Protein AF-A0A974YV40-F1 (afdb_monomer_lite)

Sequence (205 aa):
MSQVGRRIDGINGILQTININTSLLNFLSFQVDRQNISVINNSGLHWISGLLLGNNILEFHKIFDKNEKHTFKRLINIAKNSKIQFDYKTLEKEIDALQIEYDKSNLKTIRDKYIAHQDLTEDEVKSDFITSFKFTQSSTKLFKKICTELNYEYKEDNDEVLNSFKDIFTITEQINGIQFLVDLAQKNKVDCIPINKIKRFISSK

Structure (mmCIF, N/CA/C/O backbone):
data_AF-A0A974YV40-F1
#
_entry.id   AF-A0A974YV40-F1
#
loop_
_atom_site.group_PDB
_atom_site.id
_atom_site.type_symbol
_atom_site.label_atom_id
_atom_site.label_alt_id
_atom_site.label_comp_id
_atom_site.label_asym_id
_atom_site.label_entity_id
_atom_site.label_seq_id
_atom_site.pdbx_PDB_ins_code
_atom_site.Cartn_x
_atom_site.Cartn_y
_atom_site.Cartn_z
_atom_site.occupancy
_atom_site.B_iso_or_equiv
_atom_site.auth_seq_id
_atom_site.auth_comp_id
_atom_site.auth_asym_id
_atom_site.auth_atom_id
_atom_site.pdbx_PDB_model_num
ATOM 1 N N . MET A 1 1 ? -6.500 -20.051 17.460 1.00 58.81 1 MET A N 1
ATOM 2 C CA . MET A 1 1 ? -6.141 -18.645 17.161 1.00 58.81 1 MET A CA 1
ATOM 3 C C . MET A 1 1 ? -7.318 -17.738 17.502 1.00 58.81 1 MET A C 1
ATOM 5 O O . MET A 1 1 ? -8.433 -18.047 17.085 1.00 58.81 1 MET A O 1
ATOM 9 N N . SER A 1 2 ? -7.114 -16.680 18.297 1.00 83.25 2 SER A N 1
ATOM 10 C CA . SER A 1 2 ? -8.200 -15.772 18.708 1.00 83.25 2 SER A CA 1
ATOM 11 C C . SER A 1 2 ? -8.806 -15.042 17.498 1.00 83.25 2 SER A C 1
ATOM 13 O O . SER A 1 2 ? -8.193 -14.956 16.431 1.00 83.25 2 SER A O 1
ATOM 15 N N . GLN A 1 3 ? -10.037 -14.537 17.627 1.00 87.31 3 GLN A N 1
ATOM 16 C CA . GLN A 1 3 ? -10.662 -13.741 16.562 1.00 87.31 3 GLN A CA 1
ATOM 17 C C . GLN A 1 3 ? -9.848 -12.474 16.256 1.00 87.31 3 GLN A C 1
ATOM 19 O O . GLN A 1 3 ? -9.716 -12.115 15.090 1.00 87.31 3 GLN A O 1
ATOM 24 N N . VAL A 1 4 ? -9.268 -11.851 17.287 1.00 88.81 4 VAL A N 1
ATOM 25 C CA . VAL A 1 4 ? -8.337 -10.718 17.166 1.00 88.81 4 VAL A CA 1
ATOM 26 C C . VAL A 1 4 ? -7.104 -11.124 16.362 1.00 88.81 4 VAL A C 1
ATOM 28 O O . VAL A 1 4 ? -6.781 -10.460 15.385 1.00 88.81 4 VAL A O 1
ATOM 31 N N . GLY A 1 5 ? -6.494 -12.266 16.687 1.00 88.94 5 GLY A N 1
ATOM 32 C CA . GLY A 1 5 ? -5.314 -12.762 15.984 1.00 88.94 5 GLY A CA 1
ATOM 33 C C . GLY A 1 5 ? -5.532 -12.951 14.487 1.00 88.94 5 GLY A C 1
ATOM 34 O O . GLY A 1 5 ? -4.821 -12.366 13.679 1.00 88.94 5 GLY A O 1
ATOM 35 N N . ARG A 1 6 ? -6.618 -13.638 14.105 1.00 90.00 6 ARG A N 1
ATOM 36 C CA . ARG A 1 6 ? -6.989 -13.812 12.686 1.00 90.00 6 ARG A CA 1
ATOM 37 C C . ARG A 1 6 ? -7.217 -12.486 11.950 1.00 90.00 6 ARG A C 1
ATOM 39 O O . ARG A 1 6 ? -7.051 -12.420 10.735 1.00 90.00 6 ARG A O 1
ATOM 46 N N . ARG A 1 7 ? -7.653 -11.437 12.655 1.00 90.50 7 ARG A N 1
ATOM 47 C CA . ARG A 1 7 ? -7.832 -10.100 12.071 1.00 90.50 7 ARG A CA 1
ATOM 48 C C . ARG A 1 7 ? -6.502 -9.388 11.881 1.00 90.50 7 ARG A C 1
ATOM 50 O O . ARG A 1 7 ? -6.326 -8.797 10.821 1.00 90.50 7 ARG A O 1
ATOM 57 N N . ILE A 1 8 ? -5.601 -9.490 12.857 1.00 91.88 8 ILE A N 1
ATOM 58 C CA . ILE A 1 8 ? -4.239 -8.956 12.769 1.00 91.88 8 ILE A CA 1
ATOM 59 C C . ILE A 1 8 ? -3.499 -9.612 11.605 1.00 91.88 8 ILE A C 1
ATOM 61 O O . ILE A 1 8 ? -3.011 -8.886 10.751 1.00 91.88 8 ILE A O 1
ATOM 65 N N . ASP A 1 9 ? -3.509 -10.944 11.485 1.00 91.38 9 ASP A N 1
ATOM 66 C CA . ASP A 1 9 ? -2.844 -11.626 10.362 1.00 91.38 9 ASP A CA 1
ATOM 67 C C . ASP A 1 9 ? -3.420 -11.210 9.004 1.00 91.38 9 ASP A C 1
ATOM 69 O O . ASP A 1 9 ? -2.674 -10.985 8.054 1.00 91.38 9 ASP A O 1
ATOM 73 N N . GLY A 1 10 ? -4.747 -11.069 8.909 1.00 91.06 10 GLY A N 1
ATOM 74 C CA . GLY A 1 10 ? -5.387 -10.613 7.677 1.00 91.06 10 GLY A CA 1
ATOM 75 C C . GLY A 1 10 ? -4.982 -9.187 7.295 1.00 91.06 10 GLY A C 1
ATOM 76 O O . GLY A 1 10 ? -4.690 -8.934 6.134 1.00 91.06 10 GLY A O 1
ATOM 77 N N . ILE A 1 11 ? -4.924 -8.267 8.263 1.00 93.25 11 ILE A N 1
ATOM 78 C CA . ILE A 1 11 ? -4.468 -6.889 8.021 1.00 93.25 11 ILE A CA 1
ATOM 79 C C . ILE A 1 11 ? -2.969 -6.860 7.699 1.00 93.25 11 ILE A C 1
ATOM 81 O O . ILE A 1 11 ? -2.561 -6.130 6.801 1.00 93.25 11 ILE A O 1
ATOM 85 N N . ASN A 1 12 ? -2.163 -7.690 8.364 1.00 92.81 12 ASN A N 1
ATOM 86 C CA . ASN A 1 12 ? -0.739 -7.824 8.079 1.00 92.81 12 ASN A CA 1
ATOM 87 C C . ASN A 1 12 ? -0.498 -8.276 6.634 1.00 92.81 12 ASN A C 1
ATOM 89 O O . ASN A 1 12 ? 0.300 -7.664 5.939 1.00 92.81 12 ASN A O 1
ATOM 93 N N . GLY A 1 13 ? -1.220 -9.293 6.150 1.00 91.62 13 GLY A N 1
ATOM 94 C CA . GLY A 1 13 ? -1.097 -9.753 4.761 1.00 91.62 13 GLY A CA 1
ATOM 95 C C . GLY A 1 13 ? -1.498 -8.690 3.729 1.00 91.62 13 GLY A C 1
ATOM 96 O O . GLY A 1 13 ? -0.846 -8.551 2.692 1.00 91.62 13 GLY A O 1
ATOM 97 N N . ILE A 1 14 ? -2.529 -7.893 4.030 1.00 93.00 14 ILE A N 1
ATOM 98 C CA . ILE A 1 14 ? -2.922 -6.753 3.188 1.00 93.00 14 ILE A CA 1
ATOM 99 C C . ILE A 1 14 ? -1.800 -5.702 3.158 1.00 93.00 14 ILE A C 1
ATOM 101 O O . ILE A 1 14 ? -1.401 -5.258 2.084 1.00 93.00 14 ILE A O 1
ATOM 105 N N . LEU A 1 15 ? -1.252 -5.332 4.319 1.00 93.00 15 LEU A N 1
ATOM 106 C CA . LEU A 1 15 ? -0.177 -4.340 4.408 1.00 93.00 15 LEU A CA 1
ATOM 107 C C . LEU A 1 15 ? 1.123 -4.814 3.760 1.00 93.00 15 LEU A C 1
ATOM 109 O O . LEU A 1 15 ? 1.760 -4.016 3.083 1.00 93.00 15 LEU A O 1
ATOM 113 N N . GLN A 1 16 ? 1.471 -6.096 3.876 1.00 91.00 16 GLN A N 1
ATOM 114 C CA . GLN A 1 16 ? 2.612 -6.678 3.165 1.00 91.00 16 GLN A CA 1
ATOM 115 C C . GLN A 1 16 ? 2.460 -6.524 1.649 1.00 91.00 16 GLN A C 1
ATOM 117 O O . GLN A 1 16 ? 3.389 -6.092 0.972 1.00 91.00 16 GLN A O 1
ATOM 122 N N . THR A 1 17 ? 1.264 -6.794 1.117 1.00 90.19 17 THR A N 1
ATOM 123 C CA . THR A 1 17 ? 0.968 -6.589 -0.311 1.00 90.19 17 THR A CA 1
ATOM 124 C C . THR A 1 17 ? 1.153 -5.122 -0.707 1.00 90.19 17 THR A C 1
ATOM 126 O O . THR A 1 17 ? 1.822 -4.829 -1.698 1.00 90.19 17 THR A O 1
ATOM 129 N N . ILE A 1 18 ? 0.620 -4.194 0.098 1.00 91.88 18 ILE A N 1
ATOM 130 C CA . ILE A 1 18 ? 0.763 -2.750 -0.131 1.00 91.88 18 ILE A CA 1
ATOM 131 C C . ILE A 1 18 ? 2.241 -2.332 -0.112 1.00 91.88 18 ILE A C 1
ATOM 133 O O . ILE A 1 18 ? 2.692 -1.642 -1.027 1.00 91.88 18 ILE A O 1
ATOM 137 N N . ASN A 1 19 ? 3.006 -2.755 0.899 1.00 91.06 19 ASN A N 1
ATOM 138 C CA . ASN A 1 19 ? 4.420 -2.409 1.061 1.00 91.06 19 ASN A CA 1
ATOM 139 C C . ASN A 1 19 ? 5.266 -2.929 -0.110 1.00 91.06 19 ASN A C 1
ATOM 141 O O . ASN A 1 19 ? 6.070 -2.171 -0.661 1.00 91.06 19 ASN A O 1
ATOM 145 N N . ILE A 1 20 ? 5.058 -4.181 -0.539 1.00 89.31 20 ILE A N 1
ATOM 146 C CA . ILE A 1 20 ? 5.770 -4.784 -1.679 1.00 89.31 20 ILE A CA 1
ATOM 147 C C . ILE A 1 20 ? 5.477 -3.999 -2.960 1.00 89.31 20 ILE A C 1
ATOM 149 O O . ILE A 1 20 ? 6.402 -3.548 -3.636 1.00 89.31 20 ILE A O 1
ATOM 153 N N . ASN A 1 21 ? 4.201 -3.768 -3.270 1.00 89.75 21 ASN A N 1
ATOM 154 C CA . ASN A 1 21 ? 3.798 -3.033 -4.468 1.00 89.75 21 ASN A CA 1
ATOM 155 C C . ASN A 1 21 ? 4.311 -1.589 -4.460 1.00 89.75 21 ASN A C 1
ATOM 157 O O . ASN A 1 21 ? 4.809 -1.109 -5.475 1.00 89.75 21 ASN A O 1
ATOM 161 N N . THR A 1 22 ? 4.235 -0.892 -3.321 1.00 88.94 22 THR A N 1
ATOM 162 C CA . THR A 1 22 ? 4.781 0.466 -3.178 1.00 88.94 22 THR A CA 1
ATOM 163 C C . THR A 1 22 ? 6.295 0.478 -3.386 1.00 88.94 22 THR A C 1
ATOM 165 O O . THR A 1 22 ? 6.813 1.384 -4.040 1.00 88.94 22 THR A O 1
ATOM 168 N N . SER A 1 23 ? 7.008 -0.527 -2.878 1.00 86.38 23 SER A N 1
ATOM 169 C CA . SER A 1 23 ? 8.460 -0.651 -3.048 1.00 86.38 23 SER A CA 1
ATOM 170 C C . SER A 1 23 ? 8.844 -0.918 -4.502 1.00 86.38 23 SER A C 1
ATOM 172 O O . SER A 1 23 ? 9.775 -0.293 -5.012 1.00 86.38 23 SER A O 1
ATOM 174 N N . LEU A 1 24 ? 8.094 -1.780 -5.193 1.00 85.44 24 LEU A N 1
ATOM 175 C CA . LEU A 1 24 ? 8.257 -2.031 -6.626 1.00 85.44 24 LEU A CA 1
ATOM 176 C C . LEU A 1 24 ? 7.959 -0.782 -7.456 1.00 85.44 24 LEU A C 1
ATOM 178 O O . LEU A 1 24 ? 8.757 -0.416 -8.311 1.00 85.44 24 LEU A O 1
ATOM 182 N N . LEU A 1 25 ? 6.861 -0.079 -7.176 1.00 82.62 25 LEU A N 1
ATOM 183 C CA . LEU A 1 25 ? 6.528 1.178 -7.849 1.00 82.62 25 LEU A CA 1
ATOM 184 C C . LEU A 1 25 ? 7.620 2.234 -7.657 1.00 82.62 25 LEU A C 1
ATOM 186 O O . LEU A 1 25 ? 7.992 2.908 -8.615 1.00 82.62 25 LEU A O 1
ATOM 190 N N . ASN A 1 26 ? 8.171 2.356 -6.447 1.00 80.12 26 ASN A N 1
ATOM 191 C CA . ASN A 1 26 ? 9.289 3.256 -6.168 1.00 80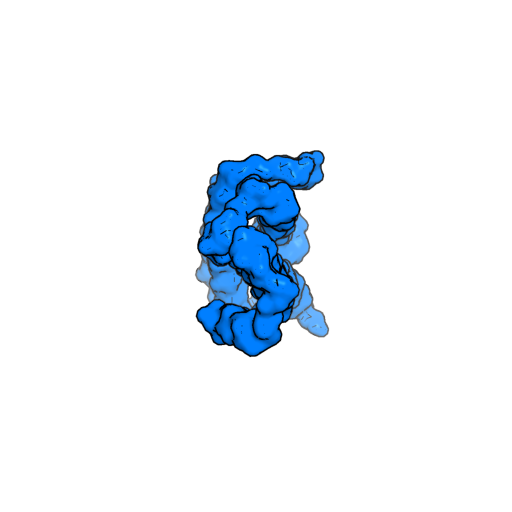.12 26 ASN A CA 1
ATOM 192 C C . ASN A 1 26 ? 10.548 2.869 -6.965 1.00 80.12 26 ASN A C 1
ATOM 194 O O . ASN A 1 26 ? 11.224 3.731 -7.527 1.00 80.12 26 ASN A O 1
ATOM 198 N N . PHE A 1 27 ? 10.851 1.571 -7.039 1.00 78.12 27 PHE A N 1
ATOM 199 C CA . PHE A 1 27 ? 11.959 1.045 -7.833 1.00 78.12 27 PHE A CA 1
ATOM 200 C C . PHE A 1 27 ? 11.788 1.369 -9.325 1.00 78.12 27 PHE A C 1
ATOM 202 O O . PHE A 1 27 ? 12.674 1.974 -9.931 1.00 78.12 27 PHE A O 1
ATOM 209 N N . LEU A 1 28 ? 10.625 1.049 -9.897 1.00 74.12 28 LEU A N 1
ATOM 210 C CA . LEU A 1 28 ? 10.314 1.313 -11.301 1.00 74.12 28 LEU A CA 1
ATOM 211 C C . LEU A 1 28 ? 10.361 2.815 -11.610 1.00 74.12 28 LEU A C 1
ATOM 213 O O . LEU A 1 28 ? 11.018 3.221 -12.560 1.00 74.12 28 LEU A O 1
ATOM 217 N N . SER A 1 29 ? 9.745 3.647 -10.769 1.00 67.00 29 SER A N 1
ATOM 218 C CA . SER A 1 29 ? 9.564 5.079 -11.047 1.00 67.00 29 SER A CA 1
ATOM 219 C C . SER A 1 29 ? 10.833 5.918 -10.884 1.00 67.00 29 SER A C 1
ATOM 221 O O . SER A 1 29 ? 10.965 6.941 -11.544 1.00 67.00 29 SER A O 1
ATOM 223 N N . PHE A 1 30 ? 11.762 5.537 -9.996 1.00 61.12 30 PHE A N 1
ATOM 224 C CA . PHE A 1 30 ? 12.925 6.379 -9.667 1.00 61.12 30 PHE A CA 1
ATOM 225 C C . PHE A 1 30 ? 14.284 5.727 -9.909 1.00 61.12 30 PHE A C 1
ATOM 227 O O . PHE A 1 30 ? 15.283 6.448 -9.984 1.00 61.12 30 PHE A O 1
ATOM 234 N N . GLN A 1 31 ? 14.363 4.396 -9.987 1.00 56.44 31 GLN A N 1
ATOM 235 C CA . GLN A 1 31 ? 15.635 3.690 -10.179 1.00 56.44 31 GLN A CA 1
ATOM 236 C C . GLN A 1 31 ? 15.821 3.223 -11.624 1.00 56.44 31 GLN A C 1
ATOM 238 O O . GLN A 1 31 ? 16.919 3.384 -12.153 1.00 56.44 31 GLN A O 1
ATOM 243 N N . VAL A 1 32 ? 14.759 2.769 -12.297 1.00 53.88 32 VAL A N 1
ATOM 244 C CA . VAL A 1 32 ? 14.808 2.420 -13.732 1.00 53.88 32 VAL A CA 1
ATOM 245 C C . VAL A 1 32 ? 14.874 3.676 -14.616 1.00 53.88 32 VAL A C 1
ATOM 247 O O . VAL A 1 32 ? 15.640 3.714 -15.576 1.00 53.88 32 VAL A O 1
ATOM 250 N N . ASP A 1 33 ? 14.201 4.764 -14.224 1.00 48.12 33 ASP A N 1
ATOM 251 C CA . ASP A 1 33 ? 14.250 6.059 -14.931 1.00 48.12 33 ASP A CA 1
ATOM 252 C C . ASP A 1 33 ? 15.675 6.664 -14.987 1.00 48.12 33 ASP A C 1
ATOM 254 O O . ASP A 1 33 ? 16.024 7.378 -15.928 1.00 48.12 33 ASP A O 1
ATOM 258 N N . ARG A 1 34 ? 16.553 6.331 -14.024 1.00 49.47 34 ARG A N 1
ATOM 259 C CA . ARG A 1 34 ? 17.974 6.743 -14.037 1.00 49.47 34 ARG A CA 1
ATOM 260 C C . ARG A 1 34 ? 18.815 6.006 -15.088 1.00 49.47 34 ARG A C 1
ATOM 262 O O . ARG A 1 34 ? 19.927 6.445 -15.371 1.00 49.47 34 ARG A O 1
ATOM 269 N N . GLN A 1 35 ? 18.304 4.922 -15.673 1.00 49.75 35 GLN A N 1
ATOM 270 C CA . GLN A 1 35 ? 18.995 4.084 -16.663 1.00 49.75 35 GLN A CA 1
ATOM 271 C C . GLN A 1 35 ? 18.661 4.472 -18.122 1.00 49.75 35 GLN A C 1
ATOM 273 O O . GLN A 1 35 ? 18.895 3.685 -19.035 1.00 49.75 35 GLN A O 1
ATOM 278 N N . ASN A 1 36 ? 18.126 5.680 -18.371 1.00 49.94 36 ASN A N 1
ATOM 279 C CA . ASN A 1 36 ? 17.586 6.142 -19.669 1.00 49.94 36 ASN A CA 1
ATOM 280 C C . ASN A 1 36 ? 16.389 5.325 -20.204 1.00 49.94 36 ASN A C 1
ATOM 282 O O . ASN A 1 36 ? 15.953 5.544 -21.336 1.00 49.94 36 ASN A O 1
ATOM 286 N N . ILE A 1 37 ? 15.826 4.413 -19.408 1.00 51.75 37 ILE A N 1
ATOM 287 C CA . ILE A 1 37 ? 14.581 3.711 -19.724 1.00 51.75 37 ILE A CA 1
ATOM 288 C C . ILE A 1 37 ? 13.471 4.464 -19.007 1.00 51.75 37 ILE A C 1
ATOM 290 O O . ILE A 1 37 ? 13.223 4.232 -17.829 1.00 51.75 37 ILE A O 1
ATOM 294 N N . SER A 1 38 ? 12.817 5.387 -19.712 1.00 51.09 38 SER A N 1
ATOM 295 C CA . SER A 1 38 ? 11.647 6.036 -19.134 1.00 51.09 38 SER A CA 1
ATOM 296 C C . SER A 1 38 ? 10.534 5.002 -18.944 1.00 51.09 38 SER A C 1
ATOM 298 O O . SER A 1 38 ? 10.153 4.345 -19.919 1.00 51.09 38 SER A O 1
ATOM 300 N N . VAL A 1 39 ? 9.975 4.887 -17.734 1.00 53.34 39 VAL A N 1
ATOM 301 C CA . VAL A 1 39 ? 8.772 4.061 -17.460 1.00 53.34 39 VAL A CA 1
ATOM 302 C C . VAL A 1 39 ? 7.635 4.405 -18.428 1.00 53.34 39 VAL A C 1
ATOM 304 O O . VAL A 1 39 ? 6.853 3.542 -18.810 1.00 53.34 39 VAL A O 1
ATOM 307 N N . ILE A 1 40 ? 7.591 5.662 -18.865 1.00 51.97 40 ILE A N 1
ATOM 308 C CA . ILE A 1 40 ? 6.583 6.243 -19.756 1.00 51.97 40 ILE A CA 1
ATOM 309 C C . ILE A 1 40 ? 6.790 5.788 -21.205 1.00 51.97 40 ILE A C 1
ATOM 311 O O . ILE A 1 40 ? 5.832 5.498 -21.915 1.00 51.97 40 ILE A O 1
ATOM 315 N N . ASN A 1 41 ? 8.045 5.657 -21.639 1.00 55.97 41 ASN A N 1
ATOM 316 C CA . ASN A 1 41 ? 8.375 5.223 -23.000 1.00 55.97 41 ASN A CA 1
ATOM 317 C C . ASN A 1 41 ? 8.398 3.693 -23.145 1.00 55.97 41 ASN A C 1
ATOM 319 O O . ASN A 1 41 ? 8.646 3.180 -24.237 1.00 55.97 41 ASN A O 1
ATOM 323 N N . ASN A 1 42 ? 8.145 2.959 -22.057 1.00 70.00 42 ASN A N 1
ATOM 324 C CA . ASN A 1 42 ? 8.064 1.507 -22.047 1.00 70.00 42 ASN A CA 1
ATOM 325 C C . ASN A 1 42 ? 6.651 1.059 -21.648 1.00 70.00 42 ASN A C 1
ATOM 327 O O . ASN A 1 42 ? 6.296 1.040 -20.470 1.00 70.00 42 ASN A O 1
ATOM 331 N N . SER A 1 43 ? 5.857 0.645 -22.638 1.00 68.81 43 SER A N 1
ATOM 332 C CA . SER A 1 43 ? 4.464 0.217 -22.442 1.00 68.81 43 SER A CA 1
ATOM 333 C C . SER A 1 43 ? 4.308 -0.916 -21.422 1.00 68.81 43 SER A C 1
ATOM 335 O O . SER A 1 43 ? 3.323 -0.942 -20.687 1.00 68.81 43 SER A O 1
ATOM 337 N N . GLY A 1 44 ? 5.290 -1.818 -21.324 1.00 72.44 44 GLY A N 1
ATOM 338 C CA . GLY A 1 44 ? 5.306 -2.884 -20.325 1.00 72.44 44 GLY A CA 1
ATOM 339 C C . GLY A 1 44 ? 5.488 -2.351 -18.904 1.00 72.44 44 GLY A C 1
ATOM 340 O O . GLY A 1 44 ? 4.747 -2.739 -18.003 1.00 72.44 44 GLY A O 1
ATOM 341 N N . LEU A 1 45 ? 6.430 -1.426 -18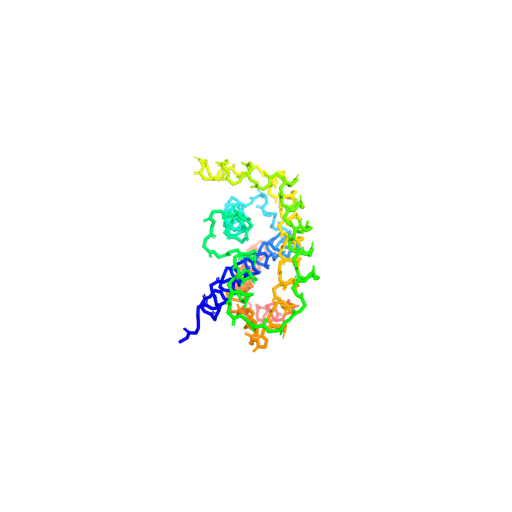.696 1.00 73.62 45 LEU A N 1
ATOM 342 C CA . LEU A 1 45 ? 6.652 -0.805 -17.383 1.00 73.62 45 LEU A CA 1
ATOM 343 C C . LEU A 1 45 ? 5.478 0.080 -16.961 1.00 73.62 45 LEU A C 1
ATOM 345 O O . LEU A 1 45 ? 5.104 0.072 -15.786 1.00 73.62 45 LEU A O 1
ATOM 349 N N . HIS A 1 46 ? 4.874 0.799 -17.907 1.00 73.81 46 HIS A N 1
ATOM 350 C CA . HIS A 1 46 ? 3.659 1.570 -17.668 1.00 73.81 46 HIS A CA 1
ATOM 351 C C . HIS A 1 46 ? 2.500 0.664 -17.226 1.00 73.81 46 HIS A C 1
ATOM 353 O O . HIS A 1 46 ? 1.884 0.916 -16.190 1.00 73.81 46 HIS A O 1
ATOM 359 N N . TRP A 1 47 ? 2.265 -0.440 -17.941 1.00 76.62 47 TRP A N 1
ATOM 360 C CA . TRP A 1 47 ? 1.221 -1.407 -17.598 1.00 76.62 47 TRP A CA 1
ATOM 361 C C . TRP A 1 47 ? 1.444 -2.056 -16.224 1.00 76.62 47 TRP A C 1
ATOM 363 O O . TRP A 1 47 ? 0.528 -2.085 -15.401 1.00 76.62 47 TRP A O 1
ATOM 373 N N . ILE A 1 48 ? 2.671 -2.503 -15.923 1.00 79.88 48 ILE A N 1
ATOM 374 C CA . ILE A 1 48 ? 3.020 -3.061 -14.602 1.00 79.88 48 ILE A CA 1
ATOM 375 C C . ILE A 1 48 ? 2.773 -2.025 -13.499 1.00 79.88 48 ILE A C 1
ATOM 377 O O . ILE A 1 48 ? 2.199 -2.354 -12.462 1.00 79.88 48 ILE A O 1
ATOM 381 N N . SER A 1 49 ? 3.164 -0.769 -13.721 1.00 79.00 49 SER A N 1
ATOM 382 C CA . SER A 1 49 ? 2.959 0.306 -12.744 1.00 79.00 49 SER A CA 1
ATOM 383 C C . SER A 1 49 ? 1.471 0.576 -12.498 1.00 79.00 49 SER A C 1
ATOM 385 O O . SER A 1 49 ? 1.051 0.689 -11.347 1.00 79.00 49 SER A O 1
ATOM 387 N N . GLY A 1 50 ? 0.654 0.601 -13.555 1.00 78.06 50 GLY A N 1
ATOM 388 C CA . GLY A 1 50 ? -0.801 0.723 -13.443 1.00 78.06 50 GLY A CA 1
ATOM 389 C C . GLY A 1 50 ? -1.423 -0.408 -12.619 1.00 78.06 50 GLY A C 1
ATOM 390 O O . GLY A 1 50 ? -2.224 -0.145 -11.720 1.00 78.06 50 GLY A O 1
ATOM 391 N N . LEU A 1 51 ? -0.994 -1.655 -12.846 1.00 83.25 51 LEU A N 1
ATOM 392 C CA . LEU A 1 51 ? -1.468 -2.813 -12.081 1.00 83.25 51 LEU A CA 1
ATOM 393 C C . LEU A 1 51 ? -1.077 -2.760 -10.602 1.00 83.25 51 LEU A C 1
ATOM 395 O O . LEU A 1 51 ? -1.909 -3.020 -9.732 1.00 83.25 51 LEU A O 1
ATOM 399 N N . LEU A 1 52 ? 0.182 -2.434 -10.300 1.00 86.56 52 LEU A N 1
ATOM 400 C CA . LEU A 1 52 ? 0.664 -2.338 -8.919 1.00 86.56 52 LEU A CA 1
ATOM 401 C C . LEU A 1 52 ? -0.086 -1.244 -8.151 1.00 86.56 52 LEU A C 1
ATOM 403 O O . LEU A 1 52 ? -0.501 -1.456 -7.009 1.00 86.56 52 LEU A O 1
ATOM 407 N N . LEU A 1 53 ? -0.296 -0.089 -8.786 1.00 83.75 53 LEU A N 1
ATOM 408 C CA . LEU A 1 53 ? -1.024 1.024 -8.190 1.00 83.75 53 LEU A CA 1
ATOM 409 C C . LEU A 1 53 ? -2.500 0.673 -7.978 1.00 83.75 53 LEU A C 1
ATOM 411 O O . LEU A 1 53 ? -3.024 0.868 -6.882 1.00 83.75 53 LEU A O 1
ATOM 415 N N . GLY A 1 54 ? -3.161 0.105 -8.985 1.00 82.56 54 GLY A N 1
ATOM 416 C CA . GLY A 1 54 ? -4.551 -0.324 -8.869 1.00 82.56 54 GLY A CA 1
ATOM 417 C C . GLY A 1 54 ? -4.754 -1.388 -7.789 1.00 82.56 54 GLY A C 1
ATOM 418 O O . GLY A 1 54 ? -5.691 -1.289 -6.994 1.00 82.56 54 GLY A O 1
ATOM 419 N N . ASN A 1 55 ? -3.831 -2.348 -7.669 1.00 87.44 55 ASN A N 1
ATOM 420 C CA . ASN A 1 55 ? -3.840 -3.322 -6.576 1.00 87.44 55 ASN A CA 1
ATOM 421 C C . ASN A 1 55 ? -3.709 -2.643 -5.207 1.00 87.44 55 ASN A C 1
ATOM 423 O O . ASN A 1 55 ? -4.484 -2.954 -4.306 1.00 87.44 55 ASN A O 1
ATOM 427 N N . ASN A 1 56 ? -2.810 -1.669 -5.049 1.00 88.75 56 ASN A N 1
ATOM 428 C CA . ASN A 1 56 ? -2.707 -0.907 -3.800 1.00 88.75 56 ASN A CA 1
ATOM 429 C C . ASN A 1 56 ? -4.000 -0.182 -3.442 1.00 88.75 56 ASN A C 1
ATOM 431 O O . ASN A 1 56 ? -4.427 -0.214 -2.290 1.00 88.75 56 ASN A O 1
ATOM 435 N N . ILE A 1 57 ? -4.651 0.439 -4.423 1.00 86.50 57 ILE A N 1
ATOM 436 C CA . ILE A 1 57 ? -5.927 1.132 -4.227 1.00 86.50 57 ILE A CA 1
ATOM 437 C C . ILE A 1 57 ? -7.012 0.160 -3.738 1.00 86.50 57 ILE A C 1
ATOM 439 O O . ILE A 1 57 ? -7.766 0.485 -2.814 1.00 86.50 57 ILE A O 1
ATOM 443 N N . LEU A 1 58 ? -7.068 -1.046 -4.312 1.00 87.75 58 LEU A N 1
ATOM 444 C CA . LEU A 1 58 ? -7.977 -2.107 -3.872 1.00 87.75 58 LEU A CA 1
ATOM 445 C C . LEU A 1 58 ? -7.654 -2.600 -2.456 1.00 87.75 58 LEU A C 1
ATOM 447 O O . LEU A 1 58 ? -8.568 -2.826 -1.665 1.00 87.75 58 LEU A O 1
ATOM 451 N N . GLU A 1 59 ? -6.380 -2.745 -2.103 1.00 91.81 59 GLU A N 1
ATOM 452 C CA . GLU A 1 59 ? -5.976 -3.159 -0.757 1.00 91.81 59 GLU A CA 1
ATOM 453 C C . GLU A 1 59 ? -6.262 -2.077 0.299 1.00 91.81 59 GLU A C 1
ATOM 455 O O . GLU A 1 59 ? -6.801 -2.388 1.364 1.00 91.81 59 GLU A O 1
ATOM 460 N N . PHE A 1 60 ? -6.024 -0.792 0.001 1.00 90.94 60 PHE A N 1
ATOM 461 C CA . PHE A 1 60 ? -6.419 0.309 0.892 1.00 90.94 60 PHE A CA 1
ATOM 462 C C . PHE A 1 60 ? -7.920 0.302 1.161 1.00 90.94 60 PHE A C 1
ATOM 464 O O . PHE A 1 60 ? -8.352 0.489 2.299 1.00 90.94 60 PHE A O 1
ATOM 471 N N . HIS A 1 61 ? -8.727 0.023 0.136 1.00 88.81 61 HIS A N 1
ATOM 472 C CA . HIS A 1 61 ? -10.169 -0.095 0.303 1.00 88.81 61 HIS A CA 1
ATOM 473 C C . HIS A 1 61 ? -10.553 -1.145 1.362 1.00 88.81 61 HIS A C 1
ATOM 475 O O . HIS A 1 61 ? -11.426 -0.876 2.187 1.00 88.81 61 HIS A O 1
ATOM 481 N N . LYS A 1 62 ? -9.856 -2.289 1.422 1.00 90.50 62 LYS A N 1
ATOM 482 C CA . LYS A 1 62 ? -10.105 -3.341 2.429 1.00 90.50 62 LYS A CA 1
ATOM 483 C C . LYS A 1 62 ? -9.802 -2.903 3.863 1.00 90.50 62 LYS A C 1
ATOM 485 O O . LYS A 1 62 ? -10.429 -3.413 4.794 1.00 90.50 62 LYS A O 1
ATOM 490 N N . ILE A 1 63 ? -8.860 -1.976 4.042 1.00 91.50 63 ILE A N 1
ATOM 491 C CA . ILE A 1 63 ? -8.443 -1.460 5.356 1.00 91.50 63 ILE A CA 1
ATOM 492 C C . ILE A 1 63 ? -9.368 -0.336 5.845 1.00 91.50 63 ILE A C 1
ATOM 494 O O . ILE A 1 63 ? -9.614 -0.233 7.053 1.00 91.50 63 ILE A O 1
ATOM 498 N N . PHE A 1 64 ? -9.896 0.483 4.932 1.00 87.19 64 PHE A N 1
ATOM 499 C CA . PHE A 1 64 ? -10.641 1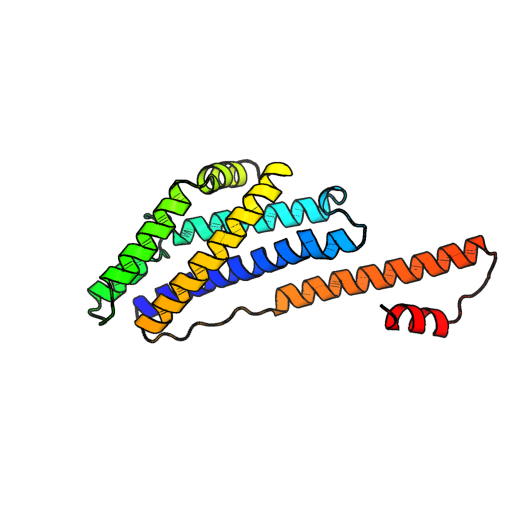.700 5.273 1.00 87.19 64 PHE A CA 1
ATOM 500 C C . PHE A 1 64 ? -12.163 1.581 5.121 1.00 87.19 64 PHE A C 1
ATOM 502 O O . PHE A 1 64 ? -12.911 2.214 5.864 1.00 87.19 64 PHE A O 1
ATOM 509 N N . ASP A 1 65 ? -12.690 0.763 4.208 1.00 84.94 65 ASP A N 1
ATOM 510 C CA . ASP A 1 65 ? -14.141 0.725 4.013 1.00 84.94 65 ASP A CA 1
ATOM 511 C C . ASP A 1 65 ? -14.873 0.035 5.164 1.00 84.94 65 ASP A C 1
ATOM 513 O O . ASP A 1 65 ? -14.649 -1.127 5.488 1.00 84.94 65 ASP A O 1
ATOM 517 N N . LYS A 1 66 ? -15.835 0.737 5.762 1.00 77.88 66 LYS A N 1
ATOM 518 C CA . LYS A 1 66 ? -16.617 0.254 6.911 1.00 77.88 66 LYS A CA 1
ATOM 519 C C . LYS A 1 66 ? -17.307 -1.106 6.702 1.00 77.88 66 LYS A C 1
ATOM 521 O O . LYS A 1 66 ? -17.613 -1.789 7.690 1.00 77.88 66 LYS A O 1
ATOM 526 N N . ASN A 1 67 ? -17.584 -1.500 5.461 1.00 83.44 67 ASN A N 1
ATOM 527 C CA . ASN A 1 67 ? -18.222 -2.771 5.124 1.00 83.44 67 ASN A CA 1
ATOM 528 C C . ASN A 1 67 ? -17.218 -3.932 5.093 1.00 83.44 67 ASN A C 1
ATOM 530 O O . ASN A 1 67 ? -17.613 -5.088 5.294 1.00 83.44 67 ASN A O 1
ATOM 534 N N . GLU A 1 68 ? -15.928 -3.637 4.958 1.00 87.12 68 GLU A N 1
ATOM 535 C CA . GLU A 1 68 ? -14.876 -4.622 4.759 1.00 87.12 68 GLU A CA 1
ATOM 536 C C . GLU A 1 68 ? -14.493 -5.384 6.017 1.00 87.12 68 GLU A C 1
ATOM 538 O O . GLU A 1 68 ? -14.547 -4.895 7.146 1.00 87.12 68 GLU A O 1
ATOM 543 N N . LYS A 1 69 ? -14.152 -6.662 5.849 1.00 83.94 69 LYS A N 1
ATOM 544 C CA . LYS A 1 69 ? -13.897 -7.583 6.974 1.00 83.94 69 LYS A CA 1
ATOM 545 C C . LYS A 1 69 ? -12.624 -7.237 7.752 1.00 83.94 69 LYS A C 1
ATOM 547 O O . LYS A 1 69 ? -12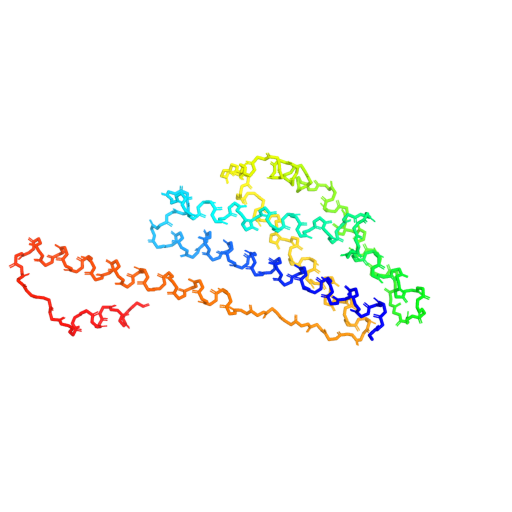.568 -7.534 8.947 1.00 83.94 69 LYS A O 1
ATOM 552 N N . HIS A 1 70 ? -11.637 -6.635 7.098 1.00 87.06 70 HIS A N 1
ATOM 553 C CA . HIS A 1 70 ? -10.280 -6.442 7.611 1.00 87.06 70 HIS A CA 1
ATOM 554 C C . HIS A 1 70 ? -9.915 -4.959 7.736 1.00 87.06 70 HIS A C 1
ATOM 556 O O . HIS A 1 70 ? -8.893 -4.522 7.228 1.00 87.06 70 HIS A O 1
ATOM 562 N N . THR A 1 71 ? -10.738 -4.200 8.466 1.00 91.94 71 THR A N 1
ATOM 563 C CA . THR A 1 71 ? -10.453 -2.791 8.770 1.00 91.94 71 THR A CA 1
ATOM 564 C C . THR A 1 71 ? -9.825 -2.593 10.141 1.00 91.94 71 THR A C 1
ATOM 566 O O . THR A 1 71 ? -10.119 -3.341 11.084 1.00 91.94 71 THR A O 1
ATOM 569 N N . PHE A 1 72 ? -9.039 -1.521 10.297 1.00 92.81 72 PHE A N 1
ATOM 570 C CA . PHE A 1 72 ? -8.508 -1.121 11.607 1.00 92.81 72 PHE A CA 1
ATOM 571 C C . PHE A 1 72 ? -9.631 -0.896 12.623 1.00 92.81 72 PHE A C 1
ATOM 573 O O . PHE A 1 72 ? -9.559 -1.390 13.748 1.00 92.81 72 PHE A O 1
ATOM 580 N N . LYS A 1 73 ? -10.721 -0.241 12.200 1.00 92.62 73 LYS A N 1
ATOM 581 C CA . LYS A 1 73 ? -11.884 0.032 13.054 1.00 92.62 73 LYS A CA 1
ATOM 582 C C . LYS A 1 73 ? -12.550 -1.249 13.560 1.00 92.62 73 LYS A C 1
ATOM 584 O O . LYS A 1 73 ? -12.901 -1.350 14.734 1.00 92.62 73 LYS A O 1
ATOM 589 N N . ARG A 1 74 ? -12.700 -2.272 12.710 1.00 92.75 74 ARG A N 1
ATOM 590 C CA . ARG A 1 74 ? -13.233 -3.573 13.149 1.00 92.75 74 ARG A CA 1
ATOM 591 C C . ARG A 1 74 ? -12.263 -4.311 14.064 1.00 92.75 74 ARG A C 1
ATOM 593 O O . ARG A 1 74 ? -12.726 -4.926 15.022 1.00 92.75 74 ARG A O 1
ATOM 600 N N . LEU A 1 75 ? -10.956 -4.238 13.810 1.00 92.62 75 LEU A N 1
ATOM 601 C CA . LEU A 1 75 ? -9.944 -4.842 14.680 1.00 92.62 75 LEU A CA 1
ATOM 602 C C . LEU A 1 75 ? -10.029 -4.278 16.106 1.00 92.62 75 LEU A C 1
ATOM 604 O O . LEU A 1 75 ? -10.194 -5.058 17.047 1.00 92.62 75 LEU A O 1
ATOM 608 N N . ILE A 1 76 ? -10.009 -2.950 16.271 1.00 92.19 76 ILE A N 1
ATOM 609 C CA . ILE A 1 76 ? -10.075 -2.332 17.607 1.00 92.19 76 ILE A CA 1
ATOM 610 C C . ILE A 1 76 ? -11.406 -2.616 18.314 1.00 92.19 76 ILE A C 1
ATOM 612 O O . ILE A 1 76 ? -11.417 -2.862 19.519 1.00 92.19 76 ILE A O 1
ATOM 616 N N . ASN A 1 77 ? -12.520 -2.682 17.577 1.00 91.25 77 ASN A N 1
ATOM 617 C CA . ASN A 1 77 ? -13.828 -3.028 18.140 1.00 91.25 77 ASN A CA 1
ATOM 618 C C . ASN A 1 77 ? -13.875 -4.474 18.648 1.00 91.25 77 ASN A C 1
ATOM 620 O O . ASN A 1 77 ? -14.398 -4.736 19.729 1.00 91.25 77 ASN A O 1
ATOM 624 N N . ILE A 1 78 ? -13.306 -5.423 17.899 1.00 91.88 78 ILE A N 1
ATOM 625 C CA . ILE A 1 78 ? -13.230 -6.827 18.328 1.00 91.88 78 ILE A CA 1
ATOM 626 C C . ILE A 1 78 ? -12.310 -6.962 19.546 1.00 91.88 78 ILE A C 1
ATOM 628 O O . ILE A 1 78 ? -12.655 -7.686 20.481 1.00 91.88 78 ILE A O 1
ATOM 632 N N . ALA A 1 79 ? -11.176 -6.258 19.568 1.00 90.25 79 ALA A N 1
ATOM 633 C CA . ALA A 1 79 ? -10.260 -6.252 20.708 1.00 90.25 79 ALA A CA 1
ATOM 634 C C . ALA A 1 79 ? -10.925 -5.672 21.970 1.00 90.25 79 ALA A C 1
ATOM 636 O O . ALA A 1 79 ? -10.856 -6.284 23.038 1.00 90.25 79 ALA A O 1
ATOM 637 N N . LYS A 1 80 ? -11.666 -4.565 21.828 1.00 91.12 80 LYS A N 1
ATOM 638 C CA . LYS A 1 80 ? -12.480 -3.958 22.894 1.00 91.12 80 LYS A CA 1
ATOM 639 C C . LYS A 1 80 ? -13.551 -4.914 23.418 1.00 91.12 80 LYS A C 1
ATOM 641 O O . LYS A 1 80 ? -13.666 -5.104 24.626 1.00 91.12 80 LYS A O 1
ATOM 646 N N . ASN A 1 81 ? -14.294 -5.572 22.527 1.00 91.44 81 ASN A N 1
ATOM 647 C CA . ASN A 1 81 ? -15.315 -6.558 22.905 1.00 91.44 81 ASN A CA 1
ATOM 648 C C . ASN A 1 81 ? -14.710 -7.793 23.586 1.00 91.44 81 ASN A C 1
ATOM 650 O O . ASN A 1 81 ? -15.350 -8.419 24.428 1.00 91.44 81 ASN A O 1
ATOM 654 N N . SER A 1 82 ? -13.459 -8.109 23.252 1.00 89.31 82 SER A N 1
ATOM 655 C CA . SER A 1 82 ? -12.670 -9.177 23.870 1.00 89.31 82 SER A CA 1
ATOM 656 C C . SER A 1 82 ? -12.014 -8.749 25.193 1.00 89.31 82 SER A C 1
ATOM 658 O O . SER A 1 82 ? -11.259 -9.529 25.764 1.00 89.31 82 SER A O 1
ATOM 660 N N . LYS A 1 83 ? -12.305 -7.535 25.693 1.00 88.75 83 LYS A N 1
ATOM 661 C CA . LYS A 1 83 ? -11.790 -6.964 26.952 1.00 88.75 83 LYS A CA 1
ATOM 662 C C . LYS A 1 83 ? -10.258 -6.915 27.037 1.00 88.75 83 LYS A C 1
ATOM 664 O O . LYS A 1 83 ? -9.702 -6.986 28.130 1.00 88.75 83 LYS A O 1
ATOM 669 N N . ILE A 1 84 ? -9.578 -6.784 25.897 1.00 87.06 84 ILE A N 1
ATOM 670 C CA . ILE A 1 84 ? -8.129 -6.552 25.867 1.00 87.06 84 ILE A CA 1
ATOM 671 C C . ILE A 1 84 ? -7.874 -5.122 26.357 1.00 87.06 84 ILE A C 1
ATOM 673 O O . ILE A 1 84 ? -8.547 -4.189 25.917 1.00 87.06 84 ILE A O 1
ATOM 677 N N . GLN A 1 85 ? -6.935 -4.952 27.287 1.00 88.06 85 GLN A N 1
ATOM 678 C CA . GLN A 1 85 ? -6.609 -3.657 27.882 1.00 88.06 85 GLN A CA 1
ATOM 679 C C . GLN A 1 85 ? -5.537 -2.942 27.049 1.00 88.06 85 GLN A C 1
ATOM 681 O O . GLN A 1 85 ? -4.413 -3.422 26.971 1.00 88.06 85 GLN A O 1
ATOM 686 N N . PHE A 1 86 ? -5.896 -1.811 26.437 1.00 87.88 86 PHE A N 1
ATOM 687 C CA . PHE A 1 86 ? -5.014 -0.964 25.621 1.00 87.88 86 PHE A CA 1
ATOM 688 C C . PHE A 1 86 ? -5.588 0.461 25.497 1.00 87.88 86 PHE A C 1
ATOM 690 O O . PHE A 1 86 ? -6.754 0.689 25.854 1.00 87.88 86 PHE A O 1
ATOM 697 N N . ASP A 1 87 ? -4.815 1.426 24.982 1.00 89.12 87 ASP A N 1
ATOM 698 C CA . ASP A 1 87 ? -5.288 2.810 24.788 1.00 89.12 87 ASP A CA 1
ATOM 699 C C . ASP A 1 87 ? -6.225 2.948 23.573 1.00 89.12 87 ASP A C 1
ATOM 701 O O . ASP A 1 87 ? -5.875 3.434 22.492 1.00 89.12 87 ASP A O 1
ATOM 705 N N . TYR A 1 88 ? -7.475 2.528 23.772 1.00 89.44 88 TYR A N 1
ATOM 706 C CA . TYR A 1 88 ? -8.516 2.578 22.749 1.00 89.44 88 TYR A CA 1
ATOM 707 C C . TYR A 1 88 ? -8.787 4.000 22.239 1.00 89.44 88 TYR A C 1
ATOM 709 O O . TYR A 1 88 ? -8.991 4.188 21.042 1.00 89.44 88 TYR A O 1
ATOM 717 N N . LYS A 1 89 ? -8.790 5.008 23.122 1.00 90.44 89 LYS A N 1
ATOM 718 C CA . LYS A 1 89 ? -9.162 6.383 22.745 1.00 90.44 89 LYS A CA 1
ATOM 719 C C . LYS A 1 89 ? -8.141 6.993 21.793 1.00 90.44 89 LYS A C 1
ATOM 721 O O . LYS A 1 89 ? -8.530 7.690 20.858 1.00 90.44 89 LYS A O 1
ATOM 726 N N . THR A 1 90 ? -6.855 6.760 22.035 1.00 92.06 90 THR A N 1
ATOM 727 C CA . THR A 1 90 ? -5.801 7.274 21.156 1.00 92.06 90 THR A CA 1
ATOM 728 C C . THR A 1 90 ? -5.797 6.543 19.817 1.00 92.06 90 THR A C 1
ATOM 730 O O . THR A 1 90 ? -5.763 7.201 18.779 1.00 92.06 90 THR A O 1
ATOM 733 N N . LEU A 1 91 ? -5.909 5.209 19.814 1.00 92.69 91 LEU A N 1
ATOM 734 C CA . LEU A 1 91 ? -5.962 4.434 18.567 1.00 92.69 91 LEU A CA 1
ATOM 735 C C . LEU A 1 91 ? -7.180 4.784 17.708 1.00 92.69 91 LEU A C 1
ATOM 737 O O . LEU A 1 91 ? -7.048 4.936 16.498 1.00 92.69 91 LEU A O 1
ATOM 741 N N . GLU A 1 92 ? -8.357 4.942 18.315 1.00 93.56 92 GLU A N 1
ATOM 742 C CA . GLU A 1 92 ? -9.576 5.315 17.593 1.00 93.56 92 GLU A CA 1
ATOM 743 C C . GLU A 1 92 ? -9.434 6.686 16.919 1.00 93.56 92 GLU A C 1
ATOM 745 O O . GLU A 1 92 ? -9.776 6.822 15.748 1.00 93.56 92 GLU A O 1
ATOM 750 N N . LYS A 1 93 ? -8.839 7.673 17.604 1.00 94.44 93 LYS A N 1
ATOM 751 C CA . LYS A 1 93 ? -8.560 8.993 17.015 1.00 94.44 93 LYS A CA 1
ATOM 752 C C . LYS A 1 93 ? -7.618 8.921 15.817 1.00 94.44 93 LYS A C 1
ATOM 754 O O . LYS A 1 93 ? -7.849 9.613 14.831 1.00 94.44 93 LYS A O 1
ATOM 759 N N . GLU A 1 94 ? -6.560 8.117 15.894 1.00 94.19 94 GLU A N 1
ATOM 760 C CA . GLU A 1 94 ? -5.613 7.956 14.784 1.00 94.19 94 GLU A CA 1
ATOM 761 C C . GLU A 1 94 ? -6.242 7.222 13.594 1.00 94.19 94 GLU A C 1
ATOM 763 O O . GLU A 1 94 ? -6.028 7.620 12.450 1.00 94.19 94 GLU A O 1
ATOM 768 N N . ILE A 1 95 ? -7.067 6.202 13.856 1.00 94.19 95 ILE A N 1
ATOM 769 C CA . ILE A 1 95 ? -7.839 5.500 12.822 1.00 94.19 95 ILE A CA 1
ATOM 770 C C . ILE A 1 95 ? -8.806 6.461 12.134 1.00 94.19 95 ILE A C 1
ATOM 772 O O . ILE A 1 95 ? -8.844 6.510 10.907 1.00 94.19 95 ILE A O 1
ATOM 776 N N . ASP A 1 96 ? -9.572 7.233 12.904 1.00 93.38 96 ASP A N 1
ATOM 777 C CA . ASP A 1 96 ? -10.546 8.171 12.350 1.00 93.38 96 ASP A CA 1
ATOM 778 C C . ASP A 1 96 ? -9.853 9.307 11.577 1.00 93.38 96 ASP A C 1
ATOM 780 O O . ASP A 1 96 ? -10.339 9.708 10.521 1.00 93.38 96 ASP A O 1
ATOM 784 N N . ALA A 1 97 ? -8.690 9.788 12.032 1.00 92.81 97 ALA A N 1
ATOM 785 C CA . ALA A 1 97 ? -7.895 10.769 11.293 1.00 92.81 97 ALA A CA 1
ATOM 786 C C . ALA A 1 97 ? -7.432 10.224 9.933 1.00 92.81 97 ALA A C 1
ATOM 788 O O . ALA A 1 97 ? -7.618 10.885 8.911 1.00 92.81 97 ALA A O 1
ATOM 789 N N . LEU A 1 98 ? -6.900 8.998 9.904 1.00 91.75 98 LEU A N 1
ATOM 790 C CA . LEU A 1 98 ? -6.459 8.361 8.664 1.00 91.75 98 LEU A CA 1
ATOM 791 C C . LEU A 1 98 ? -7.638 8.053 7.724 1.00 91.75 98 LEU A C 1
ATOM 793 O O . LEU A 1 98 ? -7.517 8.206 6.510 1.00 91.75 98 LEU A O 1
ATOM 797 N N . GLN A 1 99 ? -8.799 7.690 8.277 1.00 91.56 99 GLN A N 1
ATOM 798 C CA . GLN A 1 99 ? -10.034 7.522 7.510 1.00 91.56 99 GLN A CA 1
ATOM 799 C C . GLN A 1 99 ? -10.481 8.834 6.858 1.00 91.56 99 GLN A C 1
ATOM 801 O O . GLN A 1 99 ? -10.846 8.839 5.687 1.00 91.56 99 GLN A O 1
ATOM 806 N N . ILE A 1 100 ? -10.429 9.954 7.587 1.00 91.56 100 ILE A N 1
ATOM 807 C CA . ILE A 1 100 ? -10.778 11.277 7.049 1.00 91.56 100 ILE A CA 1
ATOM 808 C C . ILE A 1 100 ? -9.845 11.656 5.894 1.00 91.56 100 ILE A C 1
ATOM 810 O O . ILE A 1 100 ? -10.297 12.242 4.911 1.00 91.56 100 ILE A O 1
ATOM 814 N N . GLU A 1 101 ? -8.553 11.345 5.998 1.00 90.38 101 GLU A N 1
ATOM 815 C CA . GLU A 1 101 ? -7.611 11.543 4.892 1.00 90.38 101 GLU A CA 1
ATOM 816 C C . GLU A 1 101 ? -7.971 10.670 3.686 1.00 90.38 101 GLU A C 1
ATOM 818 O O . GLU A 1 101 ? -8.003 11.175 2.562 1.00 90.38 101 GLU A O 1
ATOM 823 N N . TYR A 1 102 ? -8.295 9.391 3.905 1.00 88.19 102 TYR A N 1
ATOM 824 C CA . TYR A 1 102 ? -8.721 8.474 2.843 1.00 88.19 102 TYR A CA 1
ATOM 825 C C . TYR A 1 102 ? -9.996 8.960 2.145 1.00 88.19 102 TYR A C 1
ATOM 827 O O . TYR A 1 102 ? -10.035 9.026 0.918 1.00 88.19 102 TYR A O 1
ATOM 835 N N . ASP A 1 103 ? -11.005 9.381 2.906 1.00 87.12 103 ASP A N 1
ATOM 836 C CA . ASP A 1 103 ? -12.287 9.857 2.376 1.00 87.12 103 ASP A CA 1
ATOM 837 C C . ASP A 1 103 ? -12.149 11.167 1.579 1.00 87.12 103 ASP A C 1
ATOM 839 O O . ASP A 1 103 ? -12.932 11.420 0.664 1.00 87.12 103 ASP A O 1
ATOM 843 N N . LYS A 1 104 ? -11.153 12.001 1.911 1.00 87.25 104 LYS A N 1
ATOM 844 C CA . LYS A 1 104 ? -10.810 13.223 1.160 1.00 87.25 104 LYS A CA 1
ATOM 845 C C . LYS A 1 104 ? -9.951 12.951 -0.073 1.00 87.25 104 LYS A C 1
ATOM 847 O O . LYS A 1 104 ? -9.825 13.829 -0.925 1.00 87.25 104 LYS A O 1
ATOM 852 N N . SER A 1 105 ? -9.316 11.786 -0.147 1.00 84.50 105 SER A N 1
ATOM 853 C CA . SER A 1 105 ? -8.479 11.408 -1.279 1.00 84.50 105 SER A CA 1
ATOM 854 C C . SER A 1 105 ? -9.327 11.020 -2.492 1.00 84.50 105 SER A C 1
ATOM 856 O O . SER A 1 105 ? -10.481 10.611 -2.368 1.00 84.50 105 SER A O 1
ATOM 858 N N . ASN A 1 106 ? -8.733 11.071 -3.685 1.00 77.38 106 ASN A N 1
ATOM 859 C CA . ASN A 1 106 ? -9.407 10.614 -4.900 1.00 77.38 106 ASN A CA 1
ATOM 860 C C . ASN A 1 106 ? -9.377 9.078 -5.066 1.00 77.38 106 ASN A C 1
ATOM 862 O O . ASN A 1 106 ? -9.906 8.553 -6.046 1.00 77.38 106 ASN A O 1
ATOM 866 N N . LEU A 1 107 ? -8.778 8.337 -4.119 1.00 79.75 107 LEU A N 1
ATOM 867 C CA . LEU A 1 107 ? -8.513 6.897 -4.249 1.00 79.75 107 LEU A CA 1
ATOM 868 C C . LEU A 1 107 ? -9.786 6.079 -4.482 1.00 79.75 107 LEU A C 1
ATOM 870 O O . LEU A 1 107 ? -9.754 5.094 -5.212 1.00 79.75 107 LEU A O 1
ATOM 874 N N . LYS A 1 108 ? -10.922 6.488 -3.909 1.00 78.38 108 LYS A N 1
ATOM 875 C CA . LYS A 1 108 ? -12.205 5.802 -4.114 1.00 78.38 108 LYS A CA 1
ATOM 876 C C . LYS A 1 108 ? -12.727 5.950 -5.546 1.00 78.38 108 LYS A C 1
ATOM 878 O O . LYS A 1 108 ? -13.179 4.974 -6.133 1.00 78.38 108 LYS A O 1
ATOM 883 N N . THR A 1 109 ? -12.628 7.146 -6.118 1.00 76.19 109 THR A N 1
ATOM 884 C CA . THR A 1 109 ? -12.990 7.397 -7.520 1.00 76.19 109 THR A CA 1
ATOM 885 C C . THR A 1 109 ? -12.072 6.618 -8.457 1.00 76.19 109 THR A C 1
ATOM 887 O O . THR A 1 109 ? -12.533 6.003 -9.415 1.00 76.19 109 THR A O 1
ATOM 890 N N . ILE A 1 110 ? -10.769 6.611 -8.161 1.00 71.06 110 ILE A N 1
ATOM 891 C CA . ILE A 1 110 ? -9.764 5.902 -8.959 1.00 71.06 110 ILE A CA 1
ATOM 892 C C . ILE A 1 110 ? -9.984 4.393 -8.882 1.00 71.06 110 ILE A C 1
ATOM 894 O O . ILE A 1 110 ? -9.913 3.721 -9.902 1.00 71.06 110 ILE A O 1
ATOM 898 N N . ARG A 1 111 ? -10.335 3.857 -7.708 1.00 77.75 111 ARG A N 1
ATOM 899 C CA . ARG A 1 111 ? -10.745 2.457 -7.545 1.00 77.75 111 ARG A CA 1
ATOM 900 C C . ARG A 1 111 ? -11.877 2.102 -8.506 1.00 77.75 111 ARG A C 1
ATOM 902 O O . ARG A 1 111 ? -11.793 1.086 -9.186 1.00 77.75 111 ARG A O 1
ATOM 909 N N . ASP A 1 112 ? -12.922 2.924 -8.554 1.00 73.25 112 ASP A N 1
ATOM 910 C CA . ASP A 1 112 ? -14.102 2.655 -9.383 1.00 73.25 112 ASP A CA 1
ATOM 911 C C . ASP A 1 112 ? -13.755 2.688 -10.875 1.00 73.25 112 ASP A C 1
ATOM 913 O O . ASP A 1 112 ? -14.181 1.806 -11.621 1.00 73.25 112 ASP A O 1
ATOM 917 N N . LYS A 1 113 ? -12.899 3.628 -11.294 1.00 67.06 113 LYS A N 1
ATOM 918 C CA . LYS A 1 113 ? -12.341 3.659 -12.654 1.00 67.06 113 LYS A CA 1
ATOM 919 C C . LYS A 1 113 ? -11.457 2.445 -12.955 1.00 67.06 113 LYS A C 1
ATOM 921 O O . LYS A 1 113 ? -11.603 1.838 -14.010 1.00 67.06 113 LYS A O 1
ATOM 926 N N . TYR A 1 114 ? -10.568 2.070 -12.037 1.00 66.00 114 TYR A N 1
ATOM 927 C CA . TYR A 1 114 ? -9.643 0.949 -12.209 1.00 66.00 114 TYR A CA 1
ATOM 928 C C . TYR A 1 114 ? -10.385 -0.386 -12.321 1.00 66.00 114 TYR A C 1
ATOM 930 O O . TYR A 1 114 ? -10.090 -1.175 -13.213 1.00 66.00 114 TYR A O 1
ATOM 938 N N . ILE A 1 115 ? -11.394 -0.618 -11.474 1.00 62.41 115 ILE A N 1
ATOM 939 C CA . ILE A 1 115 ? -12.266 -1.801 -11.558 1.00 62.41 115 ILE A CA 1
ATOM 940 C C . ILE A 1 115 ? -13.001 -1.845 -12.904 1.00 62.41 115 ILE A C 1
ATOM 942 O O . ILE A 1 115 ? -13.185 -2.926 -13.458 1.00 62.41 115 ILE A O 1
ATOM 946 N N . ALA A 1 116 ? -13.433 -0.691 -13.417 1.00 57.50 116 ALA A N 1
ATOM 947 C CA . ALA A 1 116 ? -14.234 -0.613 -14.633 1.00 57.50 116 ALA A CA 1
ATOM 948 C C . ALA A 1 116 ? -13.408 -0.722 -15.927 1.00 57.50 116 ALA A C 1
ATOM 950 O O . ALA A 1 116 ? -13.891 -1.306 -16.896 1.00 57.50 116 ALA A O 1
ATOM 951 N N . HIS A 1 117 ? -12.196 -0.161 -15.956 1.00 60.94 117 HIS A N 1
ATOM 952 C CA . HIS A 1 117 ? -11.460 0.057 -17.205 1.00 60.94 117 HIS A CA 1
ATOM 953 C C . HIS A 1 117 ? -9.990 -0.373 -17.175 1.00 60.94 117 HIS A C 1
ATOM 955 O O . HIS A 1 117 ? -9.417 -0.527 -18.239 1.00 60.94 117 HIS A O 1
ATOM 961 N N . GLN A 1 118 ? -9.366 -0.576 -16.006 1.00 63.50 118 GLN A N 1
ATOM 962 C CA . GLN A 1 118 ? -7.905 -0.771 -15.861 1.00 63.50 118 GLN A CA 1
ATOM 963 C C . GLN A 1 118 ? -7.027 0.311 -16.531 1.00 63.50 118 GLN A C 1
ATOM 965 O O . GLN A 1 118 ? -5.809 0.166 -16.601 1.00 63.50 118 GLN A O 1
ATOM 970 N N . ASP A 1 119 ? -7.631 1.425 -16.940 1.00 61.97 119 ASP A N 1
ATOM 971 C CA . ASP A 1 119 ? -6.984 2.503 -17.672 1.00 61.97 119 ASP A CA 1
ATOM 972 C C . ASP A 1 119 ? -6.689 3.656 -16.704 1.00 61.97 119 ASP A C 1
ATOM 974 O O . ASP A 1 119 ? -7.566 4.464 -16.389 1.00 61.97 119 ASP A O 1
ATOM 978 N N . LEU A 1 120 ? -5.459 3.709 -16.186 1.00 63.88 120 LEU A N 1
ATOM 979 C CA . LEU A 1 120 ? -4.950 4.859 -15.433 1.00 63.88 120 LEU A CA 1
ATOM 980 C C . LEU A 1 120 ? -4.073 5.705 -16.353 1.00 63.88 120 LEU A C 1
ATOM 982 O O . LEU A 1 120 ? -3.147 5.187 -16.976 1.00 63.88 120 LEU A O 1
ATOM 986 N N . THR A 1 121 ? -4.350 7.007 -16.437 1.00 64.88 121 THR A N 1
ATOM 987 C CA . THR A 1 121 ? -3.503 7.926 -17.212 1.00 64.88 121 THR A CA 1
ATOM 988 C C . THR A 1 121 ? -2.164 8.175 -16.511 1.00 64.88 121 THR A C 1
ATOM 990 O O . THR A 1 121 ? -2.020 7.953 -15.311 1.00 64.88 121 THR A O 1
ATOM 993 N N . GLU A 1 122 ? -1.157 8.650 -17.247 1.00 60.81 122 GLU A N 1
ATOM 994 C CA . GLU A 1 122 ? 0.189 8.894 -16.704 1.00 60.81 122 GLU A CA 1
ATOM 995 C C . GLU A 1 122 ? 0.198 9.876 -15.517 1.00 60.81 122 GLU A C 1
ATOM 997 O O . GLU A 1 122 ? 0.855 9.626 -14.502 1.00 60.81 122 GLU A O 1
ATOM 1002 N N . ASP A 1 123 ? -0.549 10.977 -15.632 1.00 62.06 123 ASP A N 1
ATOM 1003 C CA . ASP A 1 123 ? -0.648 11.990 -14.580 1.00 62.06 123 ASP A CA 1
ATOM 1004 C C . ASP A 1 123 ? -1.345 11.437 -13.331 1.00 62.06 123 ASP A C 1
ATOM 1006 O O . ASP A 1 123 ? -0.897 11.709 -12.214 1.00 62.06 123 ASP A O 1
ATOM 1010 N N . GLU A 1 124 ? -2.373 10.599 -13.520 1.00 64.38 124 GLU A N 1
ATOM 1011 C CA . GLU A 1 124 ? -3.032 9.867 -12.433 1.00 64.38 124 GLU A CA 1
ATOM 1012 C C . GLU A 1 124 ? -2.021 8.928 -11.749 1.00 64.38 124 GLU A C 1
ATOM 1014 O O . GLU A 1 124 ? -1.822 9.020 -10.540 1.00 64.38 124 GLU A O 1
ATOM 1019 N N . VAL A 1 125 ? -1.249 8.129 -12.499 1.00 62.78 125 VAL A N 1
ATOM 1020 C CA . VAL A 1 125 ? -0.236 7.224 -11.916 1.00 62.78 125 VAL A CA 1
ATOM 1021 C C . VAL A 1 125 ? 0.784 7.971 -11.043 1.00 62.78 125 VAL A C 1
ATOM 1023 O O . VAL A 1 125 ? 1.115 7.505 -9.949 1.00 62.78 125 VAL A O 1
ATOM 1026 N N . LYS A 1 126 ? 1.266 9.147 -11.468 1.00 61.44 126 LYS A N 1
ATOM 1027 C CA . LYS A 1 126 ? 2.254 9.941 -10.708 1.00 61.44 126 LYS A CA 1
ATOM 1028 C C . LYS A 1 126 ? 1.670 10.580 -9.445 1.00 61.44 126 LYS A C 1
ATOM 1030 O O . LYS A 1 126 ? 2.275 10.462 -8.372 1.00 61.44 126 LYS A O 1
ATOM 1035 N N . SER A 1 127 ? 0.524 11.261 -9.536 1.00 62.81 127 SER A N 1
ATOM 1036 C CA . SER A 1 127 ? -0.107 11.887 -8.360 1.00 62.81 127 SER A CA 1
ATOM 1037 C C . SER A 1 127 ? -0.577 10.848 -7.344 1.00 62.81 127 SER A C 1
ATOM 1039 O O . SER A 1 127 ? -0.484 11.051 -6.124 1.00 62.81 127 SER A O 1
ATOM 1041 N N . ASP A 1 128 ? -1.029 9.703 -7.844 1.00 72.12 128 ASP A N 1
ATOM 1042 C CA . ASP A 1 128 ? -1.606 8.644 -7.031 1.00 72.12 128 ASP A CA 1
ATOM 1043 C C . ASP A 1 128 ? -0.531 7.751 -6.425 1.00 72.12 128 ASP A C 1
ATOM 1045 O O . ASP A 1 128 ? -0.727 7.251 -5.319 1.00 72.12 128 ASP A O 1
ATOM 1049 N N . PHE A 1 129 ? 0.649 7.641 -7.044 1.00 75.56 129 PHE A N 1
ATOM 1050 C CA . PHE A 1 129 ? 1.807 7.013 -6.411 1.00 75.56 129 PHE A CA 1
ATOM 1051 C C . PHE A 1 129 ? 2.230 7.752 -5.133 1.00 75.56 129 PHE A C 1
ATOM 1053 O O . PHE A 1 129 ? 2.401 7.119 -4.091 1.00 75.56 129 PHE A O 1
ATOM 1060 N N . ILE A 1 130 ? 2.353 9.087 -5.163 1.00 78.06 130 ILE A N 1
ATOM 1061 C CA . ILE A 1 130 ? 2.727 9.875 -3.969 1.00 78.06 130 ILE A CA 1
ATOM 1062 C C . ILE A 1 130 ? 1.685 9.694 -2.863 1.00 78.06 130 ILE A C 1
ATOM 1064 O O . ILE A 1 130 ? 2.023 9.533 -1.687 1.00 78.06 130 ILE A O 1
ATOM 1068 N N . THR A 1 131 ? 0.410 9.717 -3.243 1.00 82.00 131 THR A N 1
ATOM 1069 C CA . THR A 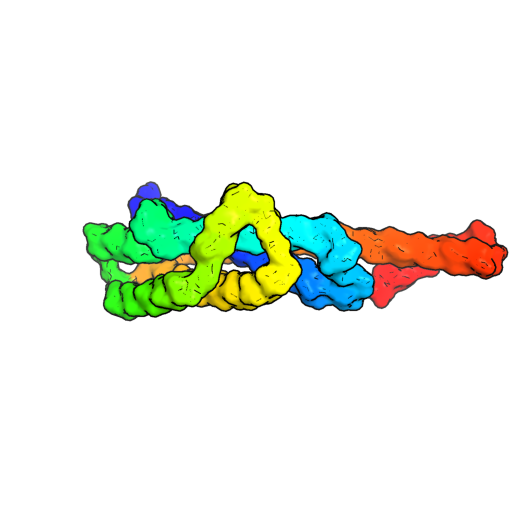1 131 ? -0.708 9.510 -2.322 1.00 82.00 131 THR A CA 1
ATOM 1070 C C . THR A 1 131 ? -0.676 8.095 -1.741 1.00 82.00 131 THR A C 1
ATOM 1072 O O . THR A 1 131 ? -0.708 7.940 -0.520 1.00 82.00 131 THR A O 1
ATOM 1075 N N . SER A 1 132 ? -0.513 7.071 -2.583 1.00 83.69 132 SER A N 1
ATOM 1076 C CA . SER A 1 132 ? -0.358 5.672 -2.173 1.00 83.69 132 SER A CA 1
ATOM 1077 C C . SER A 1 132 ? 0.809 5.512 -1.209 1.00 83.69 132 SER A C 1
ATOM 1079 O O . SER A 1 132 ? 0.633 4.892 -0.170 1.00 83.69 132 SER A O 1
ATOM 1081 N N . PHE A 1 133 ? 1.970 6.095 -1.501 1.00 87.19 133 PHE A N 1
ATOM 1082 C CA . PHE A 1 133 ? 3.152 6.008 -0.646 1.00 87.19 133 PHE A CA 1
ATOM 1083 C C . PHE A 1 133 ? 2.894 6.586 0.753 1.00 87.19 133 PHE A C 1
ATOM 1085 O O . PHE A 1 133 ? 3.220 5.951 1.758 1.00 87.19 133 PHE A O 1
ATOM 1092 N N . LYS A 1 134 ? 2.246 7.756 0.837 1.00 87.81 134 LYS A N 1
ATOM 1093 C CA . LYS A 1 134 ? 1.853 8.361 2.121 1.00 87.81 134 LYS A CA 1
ATOM 1094 C C . LYS A 1 134 ? 0.894 7.461 2.901 1.00 87.81 134 LYS A C 1
ATOM 1096 O O . LYS A 1 134 ? 1.116 7.230 4.089 1.00 87.81 134 LYS A O 1
ATOM 1101 N N . PHE A 1 135 ? -0.132 6.911 2.247 1.00 89.75 135 PHE A N 1
ATOM 1102 C CA . PHE A 1 135 ? -1.066 5.992 2.904 1.00 89.75 135 PHE A CA 1
ATOM 1103 C C . PHE A 1 135 ? -0.397 4.696 3.352 1.00 89.75 135 PHE A C 1
ATOM 1105 O O . PHE A 1 135 ? -0.707 4.223 4.446 1.00 89.75 135 PHE A O 1
ATOM 1112 N N . THR A 1 136 ? 0.542 4.153 2.576 1.00 91.88 136 THR A N 1
ATOM 1113 C CA . THR A 1 136 ? 1.357 2.998 2.971 1.00 91.88 136 THR A CA 1
ATOM 1114 C C . THR A 1 136 ? 2.097 3.295 4.274 1.00 91.88 136 THR A C 1
ATOM 1116 O O . THR A 1 136 ? 1.944 2.564 5.252 1.00 91.88 136 THR A O 1
ATOM 1119 N N . GLN A 1 137 ? 2.823 4.416 4.345 1.00 92.06 137 GLN A N 1
ATOM 1120 C CA . GLN A 1 137 ? 3.568 4.803 5.549 1.00 92.06 137 GLN A CA 1
ATOM 1121 C C . GLN A 1 137 ? 2.659 4.995 6.768 1.00 92.06 137 GLN A C 1
ATOM 1123 O O . GLN A 1 137 ? 2.939 4.450 7.840 1.00 92.06 137 GLN A O 1
ATOM 1128 N N . SER A 1 138 ? 1.564 5.742 6.612 1.00 93.25 138 SER A N 1
ATOM 1129 C CA . SER A 1 138 ? 0.623 6.013 7.703 1.00 93.25 138 SER A CA 1
ATOM 1130 C C . SER A 1 138 ? -0.075 4.742 8.191 1.00 93.25 138 SER A C 1
ATOM 1132 O O . SER A 1 138 ? -0.167 4.522 9.399 1.00 93.25 138 SER A O 1
ATOM 1134 N N . SER A 1 139 ? -0.506 3.870 7.274 1.00 93.69 139 SER A N 1
ATOM 1135 C CA . SER A 1 139 ? -1.186 2.612 7.609 1.00 93.69 139 SER A CA 1
ATOM 1136 C C . SER A 1 139 ? -0.243 1.630 8.297 1.00 93.69 139 SER A C 1
ATOM 1138 O O . SER A 1 139 ? -0.603 1.056 9.324 1.00 93.69 139 SER A O 1
ATOM 1140 N N . THR A 1 140 ? 0.988 1.487 7.799 1.00 93.50 140 THR A N 1
ATOM 1141 C CA . THR A 1 140 ? 2.012 0.633 8.416 1.00 93.50 140 THR A CA 1
ATOM 1142 C C . THR A 1 140 ? 2.393 1.145 9.805 1.00 93.50 140 THR A C 1
ATOM 1144 O O . THR A 1 140 ? 2.480 0.359 10.749 1.00 93.50 140 THR A O 1
ATOM 1147 N N . LYS A 1 141 ? 2.557 2.463 9.984 1.00 93.81 141 LYS A N 1
ATOM 1148 C CA . LYS A 1 141 ? 2.840 3.062 11.299 1.00 93.81 141 LYS A CA 1
ATOM 1149 C C . LYS A 1 141 ? 1.711 2.800 12.298 1.00 93.81 141 LYS A C 1
ATOM 1151 O O . LYS A 1 141 ? 1.980 2.372 13.422 1.00 93.81 141 LYS A O 1
ATOM 1156 N N . LEU A 1 142 ? 0.466 3.036 11.888 1.00 94.56 142 LEU A N 1
ATOM 1157 C CA . LEU A 1 142 ? -0.711 2.788 12.717 1.00 94.56 142 LEU A CA 1
ATOM 1158 C C . LEU A 1 142 ? -0.826 1.306 13.085 1.00 94.56 142 LEU A C 1
ATOM 1160 O O . LEU A 1 142 ? -1.056 0.968 14.244 1.00 94.56 142 LEU A O 1
ATOM 1164 N N . PHE A 1 143 ? -0.599 0.409 12.130 1.00 95.25 143 PHE A N 1
ATOM 1165 C CA . PHE A 1 143 ? -0.677 -1.023 12.381 1.00 95.25 143 PHE A CA 1
ATOM 1166 C C . PHE A 1 143 ? 0.419 -1.532 13.317 1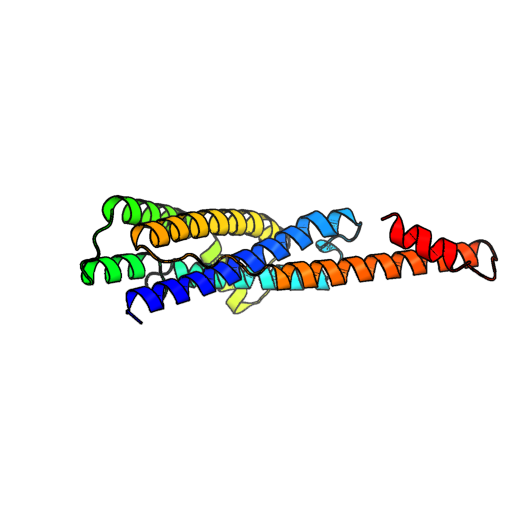.00 95.25 143 PHE A C 1
ATOM 1168 O O . PHE A 1 143 ? 0.117 -2.317 14.214 1.00 95.25 143 PHE A O 1
ATOM 1175 N N . LYS A 1 144 ? 1.660 -1.045 13.184 1.00 93.75 144 LYS A N 1
ATOM 1176 C CA . LYS A 1 144 ? 2.737 -1.344 14.143 1.00 93.75 144 LYS A CA 1
ATOM 1177 C C . LYS A 1 144 ? 2.339 -0.929 15.557 1.00 93.75 144 LYS A C 1
ATOM 1179 O O . LYS A 1 144 ? 2.479 -1.722 16.481 1.00 93.75 144 LYS A O 1
ATOM 1184 N N . LYS A 1 145 ? 1.759 0.266 15.716 1.00 93.81 145 LYS A N 1
ATOM 1185 C CA . LYS A 1 145 ? 1.243 0.732 17.011 1.00 93.81 145 LYS A CA 1
ATOM 1186 C C . LYS A 1 145 ? 0.139 -0.180 17.554 1.00 93.81 145 LYS A C 1
ATOM 1188 O O . LYS A 1 145 ? 0.181 -0.542 18.724 1.00 93.81 145 LYS A O 1
ATOM 1193 N N . ILE A 1 146 ? -0.812 -0.595 16.713 1.00 92.88 146 ILE A N 1
ATOM 1194 C CA . ILE A 1 146 ? -1.865 -1.546 17.101 1.00 92.88 146 ILE A CA 1
ATOM 1195 C C . ILE A 1 146 ? -1.262 -2.889 17.541 1.00 92.88 146 ILE A C 1
ATOM 1197 O O . ILE A 1 146 ? -1.689 -3.438 18.552 1.00 92.88 146 ILE A O 1
ATOM 1201 N N . CYS A 1 147 ? -0.273 -3.415 16.816 1.00 92.94 147 CYS A N 1
ATOM 1202 C CA . CYS A 1 147 ? 0.404 -4.662 17.176 1.00 92.94 147 CYS A CA 1
ATOM 1203 C C . CYS A 1 147 ? 1.085 -4.549 18.546 1.00 92.94 147 CYS A C 1
ATOM 1205 O O . CYS A 1 147 ? 0.878 -5.417 19.390 1.00 92.94 147 CYS A O 1
ATOM 1207 N N . THR A 1 148 ? 1.798 -3.448 18.807 1.00 92.19 148 THR A N 1
ATOM 1208 C CA . THR A 1 148 ? 2.410 -3.172 20.115 1.00 92.19 148 THR A CA 1
ATOM 1209 C C . THR A 1 148 ? 1.370 -3.138 21.237 1.00 92.19 148 THR A C 1
ATOM 1211 O O . THR A 1 148 ? 1.528 -3.830 22.238 1.00 92.19 148 THR A O 1
ATOM 1214 N N . GLU A 1 149 ? 0.283 -2.385 21.060 1.00 90.69 149 GLU A N 1
ATOM 1215 C CA . GLU A 1 149 ? -0.798 -2.260 22.052 1.00 90.69 149 GLU A CA 1
ATOM 1216 C C . GLU A 1 149 ? -1.519 -3.591 22.319 1.00 90.69 149 GLU A C 1
ATOM 1218 O O . GLU A 1 149 ? -1.972 -3.853 23.431 1.00 90.69 149 GLU A O 1
ATOM 1223 N N . LEU A 1 150 ? -1.616 -4.459 21.310 1.00 89.88 150 LEU A N 1
ATOM 1224 C CA . LEU A 1 150 ? -2.252 -5.774 21.420 1.00 89.88 150 LEU A CA 1
ATOM 1225 C C . LEU A 1 150 ? -1.268 -6.902 21.765 1.00 89.88 150 LEU A C 1
ATOM 1227 O O . LEU A 1 150 ? -1.672 -8.067 21.764 1.00 89.88 150 LEU A O 1
ATOM 1231 N N . ASN A 1 151 ? -0.006 -6.569 22.061 1.00 88.75 151 ASN A N 1
ATOM 1232 C CA . ASN A 1 151 ? 1.085 -7.513 22.313 1.00 88.75 151 ASN A CA 1
ATOM 1233 C C . ASN A 1 151 ? 1.176 -8.613 21.236 1.00 88.75 151 ASN A C 1
ATOM 1235 O O . ASN A 1 151 ? 1.269 -9.807 21.531 1.00 88.75 151 ASN A O 1
ATOM 1239 N N . TYR A 1 152 ? 1.072 -8.195 19.977 1.00 89.25 152 TYR A N 1
ATOM 1240 C CA . TYR A 1 152 ? 1.128 -9.050 18.800 1.00 89.25 152 TYR A CA 1
ATOM 1241 C C . TYR A 1 152 ? 2.414 -8.776 18.024 1.00 89.25 152 TYR A C 1
ATOM 1243 O O . TYR A 1 152 ? 2.802 -7.625 17.832 1.00 89.25 152 TYR A O 1
ATOM 1251 N N . GLU A 1 153 ? 3.068 -9.834 17.556 1.00 87.56 153 GLU A N 1
ATOM 1252 C CA . GLU A 1 153 ? 4.278 -9.706 16.749 1.00 87.56 153 GLU A CA 1
ATOM 1253 C C . GLU A 1 153 ? 3.924 -9.195 15.346 1.00 87.56 153 GLU A C 1
ATOM 1255 O O . GLU A 1 153 ? 3.142 -9.816 14.619 1.00 87.56 153 GLU A O 1
ATOM 1260 N N . TYR A 1 154 ? 4.495 -8.048 14.974 1.00 85.38 154 TYR A N 1
ATOM 1261 C CA . TYR A 1 154 ? 4.434 -7.544 13.606 1.00 85.38 154 TYR A CA 1
ATOM 1262 C C . TYR A 1 154 ? 5.388 -8.361 12.736 1.00 85.38 154 TYR A C 1
ATOM 1264 O O . TYR A 1 154 ? 6.580 -8.432 13.029 1.00 85.38 154 TYR A O 1
ATOM 1272 N N . LYS A 1 155 ? 4.875 -8.954 11.655 1.00 83.12 155 LYS A N 1
ATOM 1273 C CA . LYS A 1 155 ? 5.709 -9.688 10.702 1.00 83.12 155 LYS A CA 1
ATOM 1274 C C . LYS A 1 155 ? 6.183 -8.722 9.632 1.00 83.12 155 LYS A C 1
ATOM 1276 O O . LYS A 1 155 ? 5.369 -8.206 8.867 1.00 83.12 155 LYS A O 1
ATOM 1281 N N . GLU A 1 156 ? 7.490 -8.500 9.590 1.00 78.44 156 GLU A N 1
ATOM 1282 C CA . GLU A 1 156 ? 8.104 -7.657 8.571 1.00 78.44 156 GLU A CA 1
ATOM 1283 C C . GLU A 1 156 ? 7.858 -8.196 7.157 1.00 78.44 156 GLU A C 1
ATOM 1285 O O . GLU A 1 156 ? 7.482 -9.357 6.954 1.00 78.44 156 GLU A O 1
ATOM 1290 N N . ASP A 1 157 ? 7.993 -7.301 6.183 1.00 77.06 157 ASP A N 1
ATOM 1291 C CA . ASP A 1 157 ? 7.785 -7.626 4.780 1.00 77.06 157 ASP A CA 1
ATOM 1292 C C . ASP A 1 157 ? 8.898 -8.569 4.290 1.00 77.06 157 ASP A C 1
ATOM 1294 O O . ASP A 1 157 ? 10.046 -8.477 4.724 1.00 77.06 157 ASP A O 1
ATOM 1298 N N . ASN A 1 158 ? 8.560 -9.484 3.377 1.00 75.44 158 ASN A N 1
ATOM 1299 C CA . ASN A 1 158 ? 9.564 -10.281 2.677 1.00 75.44 158 ASN A CA 1
ATOM 1300 C C . ASN A 1 158 ? 10.031 -9.518 1.427 1.00 75.44 158 ASN A C 1
ATOM 1302 O O . ASN A 1 158 ? 9.270 -9.359 0.470 1.00 75.44 158 ASN A O 1
ATOM 1306 N N . ASP A 1 159 ? 11.296 -9.102 1.421 1.00 78.56 159 ASP A N 1
ATOM 1307 C CA . ASP A 1 159 ? 11.918 -8.376 0.308 1.00 78.56 159 ASP A CA 1
ATOM 1308 C C . ASP A 1 159 ? 12.262 -9.260 -0.908 1.00 78.56 159 ASP A C 1
ATOM 1310 O O . ASP A 1 159 ? 12.735 -8.752 -1.924 1.00 78.56 159 ASP A O 1
ATOM 1314 N N . GLU A 1 160 ? 12.028 -10.574 -0.856 1.00 83.00 160 GLU A N 1
ATOM 1315 C CA . GLU A 1 160 ? 12.361 -11.529 -1.924 1.00 83.00 160 GLU A CA 1
ATOM 1316 C C . GLU A 1 160 ? 11.769 -11.148 -3.288 1.00 83.00 160 GLU A C 1
ATOM 1318 O O . GLU A 1 160 ? 12.456 -11.242 -4.306 1.00 83.00 160 GLU A O 1
ATOM 1323 N N . VAL A 1 161 ? 10.530 -10.645 -3.317 1.00 78.62 161 VAL A N 1
ATOM 1324 C CA . VAL A 1 161 ? 9.884 -10.192 -4.562 1.00 78.62 161 VAL A CA 1
ATOM 1325 C C . VAL A 1 161 ? 10.607 -8.972 -5.133 1.00 78.62 161 VAL A C 1
ATOM 1327 O O . VAL A 1 161 ? 10.926 -8.941 -6.321 1.00 78.62 161 VAL A O 1
ATOM 1330 N N . LEU A 1 162 ? 10.907 -7.975 -4.295 1.00 78.12 162 LEU A N 1
ATOM 1331 C CA . LEU A 1 162 ? 11.631 -6.775 -4.717 1.00 78.12 162 LEU A CA 1
ATOM 1332 C C . LEU A 1 162 ? 13.041 -7.122 -5.210 1.00 78.12 162 LEU A C 1
ATOM 1334 O O . LEU A 1 162 ? 13.481 -6.599 -6.232 1.00 78.12 162 LEU A O 1
ATOM 1338 N N . ASN A 1 163 ? 13.741 -7.999 -4.495 1.00 80.44 163 ASN A N 1
ATOM 1339 C CA . ASN A 1 163 ? 15.083 -8.442 -4.859 1.00 80.44 163 ASN A CA 1
ATOM 1340 C C . ASN A 1 163 ? 15.074 -9.214 -6.182 1.00 80.44 163 ASN A C 1
ATOM 1342 O O . ASN A 1 163 ? 15.857 -8.891 -7.069 1.00 80.44 163 ASN A O 1
ATOM 1346 N N . SER A 1 164 ? 14.106 -10.111 -6.381 1.00 80.31 164 SER A N 1
ATOM 1347 C CA . SER A 1 164 ? 13.932 -10.822 -7.654 1.00 80.31 164 SER A CA 1
ATOM 1348 C C . SER A 1 164 ? 13.688 -9.862 -8.824 1.00 80.31 164 SER A C 1
ATOM 1350 O O . SER A 1 164 ? 14.235 -10.046 -9.909 1.00 80.31 164 SER A O 1
ATOM 1352 N N . PHE A 1 165 ? 12.902 -8.799 -8.616 1.00 75.88 165 PHE A N 1
ATOM 1353 C CA . PHE A 1 165 ? 12.731 -7.756 -9.630 1.00 75.88 165 PHE A CA 1
ATOM 1354 C C . PHE A 1 165 ? 14.048 -7.026 -9.918 1.00 75.88 165 PHE A C 1
ATOM 1356 O O . PHE A 1 165 ? 14.412 -6.885 -11.083 1.00 75.88 165 PHE A O 1
ATOM 1363 N N . LYS A 1 166 ? 14.799 -6.605 -8.892 1.00 78.31 166 LYS A N 1
ATOM 1364 C CA . LYS A 1 166 ? 16.118 -5.965 -9.073 1.00 78.31 166 LYS A CA 1
ATOM 1365 C C . LYS A 1 166 ? 17.080 -6.841 -9.877 1.00 78.31 166 LYS A C 1
ATOM 1367 O O . LYS A 1 166 ? 17.788 -6.322 -10.743 1.00 78.31 166 LYS A O 1
ATOM 1372 N N . ASP A 1 167 ? 17.071 -8.149 -9.642 1.00 79.94 167 ASP A N 1
ATOM 1373 C CA . ASP A 1 167 ? 17.915 -9.100 -10.366 1.00 79.94 167 ASP A CA 1
ATOM 1374 C C . ASP A 1 167 ? 17.574 -9.135 -11.864 1.00 79.94 167 ASP A C 1
ATOM 1376 O O . ASP A 1 167 ? 18.477 -9.076 -12.701 1.00 79.94 167 ASP A O 1
ATOM 1380 N N . ILE A 1 168 ? 16.283 -9.130 -12.228 1.00 76.00 168 ILE A N 1
ATOM 1381 C CA . ILE A 1 168 ? 15.835 -9.084 -13.634 1.00 76.00 168 ILE A CA 1
ATOM 1382 C C . ILE A 1 168 ? 16.372 -7.836 -14.347 1.00 76.00 168 ILE A C 1
ATOM 1384 O O . ILE A 1 168 ? 16.897 -7.931 -15.462 1.00 76.00 168 ILE A O 1
ATOM 1388 N N . PHE A 1 169 ? 16.265 -6.663 -13.717 1.00 70.31 169 PHE A N 1
ATOM 1389 C CA . PHE A 1 169 ? 16.760 -5.418 -14.315 1.00 70.31 169 PHE A CA 1
ATOM 1390 C C . PHE A 1 169 ? 18.286 -5.402 -14.416 1.00 70.31 169 PHE A C 1
ATOM 1392 O O . PHE A 1 169 ? 18.817 -5.015 -15.455 1.00 70.31 169 PHE A O 1
ATOM 1399 N N . THR A 1 170 ? 18.985 -5.917 -13.404 1.00 73.31 170 THR A N 1
ATOM 1400 C CA . THR A 1 170 ? 20.450 -6.043 -13.419 1.00 73.31 170 THR A CA 1
ATOM 1401 C C . THR A 1 170 ? 20.919 -6.932 -14.573 1.00 73.31 170 THR A C 1
ATOM 1403 O O . THR A 1 170 ? 21.811 -6.555 -15.333 1.00 73.31 170 THR A O 1
ATOM 1406 N N . ILE A 1 171 ? 20.287 -8.094 -14.767 1.00 70.94 171 ILE A N 1
ATOM 1407 C CA . ILE A 1 171 ? 20.589 -8.996 -15.890 1.00 70.94 171 ILE A CA 1
ATOM 1408 C C . ILE A 1 171 ? 20.314 -8.300 -17.230 1.00 70.94 171 ILE A C 1
ATOM 1410 O O . ILE A 1 171 ? 21.119 -8.395 -18.159 1.00 70.94 171 ILE A O 1
ATOM 1414 N N . THR A 1 172 ? 19.206 -7.566 -17.333 1.00 67.75 172 THR A N 1
ATOM 1415 C CA . THR A 1 172 ? 18.838 -6.839 -18.557 1.00 67.75 172 THR A CA 1
ATOM 1416 C C . THR A 1 172 ? 19.876 -5.769 -18.910 1.00 67.75 172 THR A C 1
ATOM 1418 O O . THR A 1 172 ? 20.298 -5.669 -20.064 1.00 67.75 172 THR A O 1
ATOM 1421 N N . GLU A 1 173 ? 20.360 -5.006 -17.927 1.00 64.62 173 GLU A N 1
ATOM 1422 C CA . GLU A 1 173 ? 21.440 -4.036 -18.131 1.00 64.62 173 GLU A CA 1
ATOM 1423 C C . GLU A 1 173 ? 22.742 -4.692 -18.593 1.00 64.62 173 GLU A C 1
ATOM 1425 O O . GLU A 1 173 ? 23.425 -4.162 -19.476 1.00 64.62 173 GLU A O 1
ATOM 1430 N N . GLN A 1 174 ? 23.090 -5.849 -18.025 1.00 67.25 174 GLN A N 1
ATOM 1431 C CA . GLN A 1 174 ? 24.282 -6.597 -18.423 1.00 67.25 174 GLN A CA 1
ATOM 1432 C C . GLN A 1 174 ? 24.193 -7.052 -19.884 1.00 67.25 174 GLN A C 1
ATOM 1434 O O . GLN A 1 174 ? 25.153 -6.865 -20.635 1.00 67.25 174 GLN A O 1
ATOM 1439 N N . ILE A 1 175 ? 23.043 -7.583 -20.312 1.00 69.44 175 ILE A N 1
ATOM 1440 C CA . ILE A 1 175 ? 22.801 -7.990 -21.706 1.00 69.44 175 ILE A CA 1
ATOM 1441 C C . ILE A 1 175 ? 22.918 -6.787 -22.650 1.00 69.44 175 ILE A C 1
ATOM 1443 O O . ILE A 1 175 ? 23.658 -6.854 -23.632 1.00 69.44 175 ILE A O 1
ATOM 1447 N N . ASN A 1 176 ? 22.267 -5.666 -22.328 1.00 67.06 176 ASN A N 1
ATOM 1448 C CA . ASN A 1 176 ? 22.347 -4.439 -23.130 1.00 67.06 176 ASN A CA 1
ATOM 1449 C C . ASN A 1 176 ? 23.786 -3.905 -23.224 1.00 67.06 176 ASN A C 1
ATOM 1451 O O . ASN A 1 176 ? 24.223 -3.445 -24.279 1.00 67.06 176 ASN A O 1
ATOM 1455 N N . GLY A 1 177 ? 24.550 -4.002 -22.134 1.00 68.81 177 GLY A N 1
ATOM 1456 C CA . GLY A 1 177 ? 25.967 -3.653 -22.105 1.00 68.81 177 GLY A CA 1
ATOM 1457 C C . GLY A 1 177 ? 26.822 -4.521 -23.029 1.00 68.81 177 GLY A C 1
ATOM 1458 O O . GLY A 1 177 ? 27.682 -4.004 -23.743 1.00 68.81 177 GLY A O 1
ATOM 1459 N N . ILE A 1 178 ? 26.572 -5.832 -23.053 1.00 72.06 178 ILE A N 1
ATOM 1460 C CA . ILE A 1 178 ? 27.232 -6.757 -23.985 1.00 72.06 178 ILE A CA 1
ATOM 1461 C C . ILE A 1 178 ? 26.862 -6.407 -25.428 1.00 72.06 178 ILE A C 1
ATOM 1463 O O . ILE A 1 178 ? 27.759 -6.310 -26.265 1.00 72.06 178 ILE A O 1
ATOM 1467 N N . GLN A 1 179 ? 25.578 -6.167 -25.712 1.00 75.38 179 GLN A N 1
ATOM 1468 C CA . GLN A 1 179 ? 25.107 -5.792 -27.047 1.00 75.38 179 GLN A CA 1
ATOM 1469 C C . GLN A 1 179 ? 25.803 -4.519 -27.547 1.00 75.38 179 GLN A C 1
ATOM 1471 O O . GLN A 1 179 ? 26.351 -4.508 -28.644 1.00 75.38 179 GLN A O 1
ATOM 1476 N N . PHE A 1 180 ? 25.901 -3.487 -26.704 1.00 76.69 180 PHE A N 1
ATOM 1477 C CA . PHE A 1 180 ? 26.629 -2.259 -27.031 1.00 76.69 180 PHE A CA 1
ATOM 1478 C C . PHE A 1 180 ? 28.101 -2.516 -27.391 1.00 76.69 180 PHE A C 1
ATOM 1480 O O . PHE A 1 180 ? 28.623 -1.935 -28.344 1.00 76.69 180 PHE A O 1
ATOM 1487 N N . LEU A 1 181 ? 28.788 -3.390 -26.646 1.00 76.00 181 LEU A N 1
ATOM 1488 C CA . LEU A 1 181 ? 30.174 -3.751 -26.950 1.00 76.00 181 LEU A CA 1
ATOM 1489 C C . LEU A 1 181 ? 30.287 -4.462 -28.305 1.00 76.00 181 LEU A C 1
ATOM 1491 O O . LEU A 1 181 ? 31.225 -4.176 -29.052 1.00 76.00 181 LEU A O 1
ATOM 1495 N N . VAL A 1 182 ? 29.342 -5.352 -28.625 1.00 78.56 182 VAL A N 1
ATOM 1496 C CA . VAL A 1 182 ? 29.248 -6.039 -29.925 1.00 78.56 182 VAL A CA 1
ATOM 1497 C C . VAL A 1 182 ? 29.049 -5.035 -31.057 1.00 78.56 182 VAL A C 1
ATOM 1499 O O . VAL A 1 182 ? 29.828 -5.042 -32.011 1.00 78.56 182 VAL A O 1
ATOM 1502 N N . ASP A 1 183 ? 28.093 -4.119 -30.925 1.00 80.12 183 ASP A N 1
ATOM 1503 C CA . ASP A 1 183 ? 27.803 -3.100 -31.940 1.00 80.12 183 ASP A CA 1
ATOM 1504 C C . ASP A 1 183 ? 29.009 -2.167 -32.159 1.00 80.12 183 ASP A C 1
ATOM 1506 O O . ASP A 1 183 ? 29.368 -1.829 -33.292 1.00 80.12 183 ASP A O 1
ATOM 1510 N N . LEU A 1 184 ? 29.699 -1.783 -31.077 1.00 80.69 184 LEU A N 1
ATOM 1511 C CA . LEU A 1 184 ? 30.917 -0.974 -31.142 1.00 80.69 184 LEU A CA 1
ATOM 1512 C C . LEU A 1 184 ? 32.061 -1.719 -31.846 1.00 80.69 184 LEU A C 1
ATOM 1514 O O . LEU A 1 184 ? 32.809 -1.108 -32.613 1.00 80.69 184 LEU A O 1
ATOM 1518 N N . ALA A 1 185 ? 32.216 -3.022 -31.602 1.00 81.25 185 ALA A N 1
ATOM 1519 C CA . ALA A 1 185 ? 33.218 -3.841 -32.279 1.00 81.25 185 ALA A CA 1
ATOM 1520 C C . ALA A 1 185 ? 32.916 -3.974 -33.775 1.00 81.25 185 ALA A C 1
ATOM 1522 O O . ALA A 1 185 ? 33.810 -3.746 -34.589 1.00 81.25 185 ALA A O 1
ATOM 1523 N N . GLN A 1 186 ? 31.656 -4.220 -34.145 1.00 81.88 186 GLN A N 1
ATOM 1524 C CA . GLN A 1 186 ? 31.219 -4.263 -35.544 1.00 81.88 186 GLN A CA 1
ATOM 1525 C C . GLN A 1 186 ? 31.482 -2.934 -36.262 1.00 81.88 186 GLN A C 1
ATOM 1527 O O . GLN A 1 186 ? 32.082 -2.918 -37.338 1.00 81.88 186 GLN A O 1
ATOM 1532 N N . LYS A 1 187 ? 31.114 -1.802 -35.644 1.00 84.25 187 LYS A N 1
ATOM 1533 C CA . LYS A 1 187 ? 31.356 -0.460 -36.201 1.00 84.25 187 LYS A CA 1
ATOM 1534 C C . LYS A 1 187 ? 32.844 -0.179 -36.419 1.00 84.25 187 LYS A C 1
ATOM 1536 O O . LYS A 1 187 ? 33.211 0.457 -37.404 1.00 84.25 187 LYS A O 1
ATOM 1541 N N . ASN A 1 188 ? 33.695 -0.674 -35.522 1.00 85.06 188 ASN A N 1
ATOM 1542 C CA . ASN A 1 188 ? 35.147 -0.525 -35.602 1.00 85.06 188 ASN A CA 1
ATOM 1543 C C . ASN A 1 188 ? 35.844 -1.649 -36.389 1.00 85.06 188 ASN A C 1
ATOM 1545 O O . ASN A 1 188 ? 37.072 -1.672 -36.422 1.00 85.06 188 ASN A O 1
ATOM 1549 N N . LYS A 1 189 ? 35.090 -2.559 -37.026 1.00 85.81 189 LYS A N 1
ATOM 1550 C CA . LYS A 1 189 ? 35.613 -3.718 -37.775 1.00 85.81 189 LYS A CA 1
ATOM 1551 C C . LYS A 1 189 ? 36.572 -4.583 -36.948 1.00 85.81 189 LYS A C 1
ATOM 1553 O O . LYS A 1 189 ? 37.614 -5.019 -37.429 1.00 85.81 189 LYS A O 1
ATOM 1558 N N . VAL A 1 190 ? 36.233 -4.782 -35.677 1.00 84.38 190 VAL A N 1
ATOM 1559 C CA . VAL A 1 190 ? 36.949 -5.678 -34.770 1.00 84.38 190 VAL A CA 1
ATOM 1560 C C . VAL A 1 190 ? 36.219 -7.016 -34.753 1.00 84.38 190 VAL A C 1
ATOM 1562 O O . VAL A 1 190 ? 35.091 -7.097 -34.272 1.00 84.38 190 VAL A O 1
ATOM 1565 N N . ASP A 1 191 ? 36.879 -8.064 -35.245 1.00 75.25 191 ASP A N 1
ATOM 1566 C CA . ASP A 1 191 ? 36.268 -9.389 -35.432 1.00 75.25 191 ASP A CA 1
ATOM 1567 C C . ASP A 1 191 ? 35.966 -10.125 -34.118 1.00 75.25 191 ASP A C 1
ATOM 1569 O O . ASP A 1 191 ? 35.120 -11.017 -34.076 1.00 75.25 191 ASP A O 1
ATOM 1573 N N . CYS A 1 192 ? 36.653 -9.777 -33.024 1.00 73.88 192 CYS A N 1
ATOM 1574 C CA . CYS A 1 192 ? 36.488 -10.457 -31.745 1.00 73.88 192 CYS A CA 1
ATOM 1575 C C . CYS A 1 192 ? 36.657 -9.530 -30.534 1.00 73.88 192 CYS A C 1
ATOM 1577 O O . CYS A 1 192 ? 37.575 -8.712 -30.445 1.00 73.88 192 CYS A O 1
ATOM 1579 N N . ILE A 1 193 ? 35.772 -9.696 -29.547 1.00 74.25 193 ILE A N 1
ATOM 1580 C CA . ILE A 1 193 ? 35.846 -9.004 -28.258 1.00 74.25 193 ILE A CA 1
ATOM 1581 C C . ILE A 1 193 ? 36.382 -9.986 -27.214 1.00 74.25 193 ILE A C 1
ATOM 1583 O O . ILE A 1 193 ? 35.746 -11.009 -26.957 1.00 74.25 193 ILE A O 1
ATOM 1587 N N . PRO A 1 194 ? 37.518 -9.696 -26.558 1.00 79.00 194 PRO A N 1
ATOM 1588 C CA . PRO A 1 194 ? 38.025 -10.547 -25.491 1.00 79.00 194 PRO A CA 1
ATOM 1589 C C . PRO A 1 194 ? 37.028 -10.661 -24.330 1.00 79.00 194 PRO A C 1
ATOM 1591 O O . PRO A 1 194 ? 36.614 -9.645 -23.765 1.00 79.00 194 PRO A O 1
ATOM 1594 N N . ILE A 1 195 ? 36.732 -11.891 -23.895 1.00 72.62 195 ILE A N 1
ATOM 1595 C CA . ILE A 1 195 ? 35.858 -12.190 -22.740 1.00 72.62 195 ILE A CA 1
ATOM 1596 C C . ILE A 1 195 ? 36.255 -11.389 -21.491 1.00 72.62 195 ILE A C 1
ATOM 1598 O O . ILE A 1 195 ? 35.409 -10.964 -20.713 1.00 72.62 195 ILE A O 1
ATOM 1602 N N . ASN A 1 196 ? 37.545 -11.122 -21.312 1.00 76.69 196 ASN A N 1
ATOM 1603 C CA . ASN A 1 196 ? 38.093 -10.396 -20.168 1.00 76.69 196 ASN A CA 1
ATOM 1604 C C . ASN A 1 196 ? 37.608 -8.935 -20.134 1.00 76.69 196 ASN A C 1
ATOM 1606 O O . ASN A 1 196 ? 37.415 -8.379 -19.054 1.00 76.69 196 ASN A O 1
ATOM 1610 N N . LYS A 1 197 ? 37.406 -8.313 -21.308 1.00 71.94 197 LYS A N 1
ATOM 1611 C CA . LYS A 1 197 ? 36.833 -6.963 -21.425 1.00 71.94 197 LYS A CA 1
ATOM 1612 C C . LYS A 1 197 ? 35.348 -6.971 -21.082 1.00 71.94 197 LYS A C 1
ATOM 1614 O O . LYS A 1 197 ? 34.910 -6.083 -20.363 1.00 71.94 197 LYS A O 1
ATOM 1619 N N . ILE A 1 198 ? 34.616 -7.996 -21.523 1.00 71.38 198 ILE A N 1
ATOM 1620 C CA . ILE A 1 198 ? 33.200 -8.187 -21.177 1.00 71.38 198 ILE A CA 1
ATOM 1621 C C . ILE A 1 198 ? 33.048 -8.358 -19.660 1.00 71.38 198 ILE A C 1
ATOM 1623 O O . ILE A 1 198 ? 32.288 -7.630 -19.032 1.00 71.38 198 ILE A O 1
ATOM 1627 N N . LYS A 1 199 ? 33.845 -9.245 -19.049 1.00 73.25 199 LYS A N 1
ATOM 1628 C CA . LYS A 1 199 ? 33.846 -9.466 -17.595 1.00 73.25 199 LYS A CA 1
ATOM 1629 C C . LYS A 1 199 ? 34.175 -8.190 -16.822 1.00 73.25 199 LYS A C 1
ATOM 1631 O O . LYS A 1 199 ? 33.433 -7.837 -15.921 1.00 73.25 199 LYS A O 1
ATOM 1636 N N . ARG A 1 200 ? 35.234 -7.461 -17.201 1.00 70.31 200 ARG A N 1
ATOM 1637 C CA . ARG A 1 200 ? 35.581 -6.184 -16.550 1.00 70.31 200 ARG A CA 1
ATOM 1638 C C . ARG A 1 200 ? 34.474 -5.141 -16.665 1.00 70.31 200 ARG A C 1
ATOM 1640 O O . ARG A 1 200 ? 34.243 -4.437 -15.695 1.00 70.31 200 ARG A O 1
ATOM 1647 N N . PHE A 1 201 ? 33.808 -5.052 -17.815 1.00 69.38 201 PHE A N 1
ATOM 1648 C CA . PHE A 1 201 ? 32.704 -4.117 -18.017 1.00 69.38 201 PHE A CA 1
ATOM 1649 C C . PHE A 1 201 ? 31.519 -4.446 -17.099 1.00 69.38 201 PHE A C 1
ATOM 1651 O O . PHE A 1 201 ? 31.047 -3.566 -16.384 1.00 69.38 201 PHE A O 1
ATOM 1658 N N . ILE A 1 202 ? 31.113 -5.720 -17.050 1.00 66.69 202 ILE A N 1
ATOM 1659 C CA . ILE A 1 202 ? 30.033 -6.211 -16.179 1.00 66.69 202 ILE A CA 1
ATOM 1660 C C . ILE A 1 202 ? 30.371 -6.021 -14.693 1.00 66.69 202 ILE A C 1
ATOM 1662 O O . ILE A 1 202 ? 29.495 -5.666 -13.923 1.00 66.69 202 ILE A O 1
ATOM 1666 N N . SER A 1 203 ? 31.628 -6.224 -14.285 1.00 64.69 203 SER A N 1
ATOM 1667 C CA . SER A 1 203 ? 32.066 -6.080 -12.885 1.00 64.69 203 SER A CA 1
ATOM 1668 C C . SER A 1 203 ? 32.347 -4.637 -12.439 1.00 64.69 203 SER A C 1
ATOM 1670 O O . SER A 1 203 ? 32.690 -4.428 -11.280 1.00 64.69 203 SER A O 1
ATOM 1672 N N . SER A 1 204 ? 32.303 -3.664 -13.355 1.00 56.19 204 SER A N 1
ATOM 1673 C CA . SER A 1 204 ? 32.607 -2.246 -13.079 1.00 56.19 204 SER A CA 1
ATOM 1674 C C . SER A 1 204 ? 31.369 -1.357 -12.917 1.00 56.19 204 SER A C 1
ATOM 1676 O O . SER A 1 204 ? 31.518 -0.169 -12.633 1.00 56.19 204 SER A O 1
ATOM 1678 N N . LYS A 1 205 ? 30.179 -1.926 -13.124 1.00 51.53 205 LYS A N 1
ATOM 1679 C CA . LYS A 1 205 ? 28.870 -1.318 -12.875 1.00 51.53 205 LYS A CA 1
ATOM 1680 C C . LYS A 1 205 ? 28.225 -1.996 -11.676 1.00 51.53 205 LYS A C 1
ATOM 1682 O O . LYS A 1 205 ? 27.538 -1.271 -10.931 1.00 51.53 205 LYS A O 1
#

Radius of gyration: 22.49 Å; chains: 1; bounding box: 56×32×66 Å

Foldseek 3Di:
DDPLVVLLVVLLVLLLLLVQLLLLLCCLCPVVVVVVDHCVVDPVSVLSLLVSLLSLLVSVCLQQPPVHPRHLVVSLVSCVVVVQDFDSVVLVVLSVVLNVVVVPDCSVVVNVVCVVPSDDDPVRSVVSSVVSVVSSVSSVVSSVVVCVRNVHDRDDHDCVSVVVVVVVVLVVVLVVQVVVVVVVCVVVVNPDDDVVVSVCSSVVD

Secondary structure (DSSP, 8-state):
--HHHHHHHHHHHHHHHHHHHHHHHHHIIIIIGGGT--TTT-HHHHHHHHHHHHHHHHHHHHHH-TTSTT-HHHHHHHHHHTT--S-HHHHHHHHHHHHHHHHHSTHHHHHHHHHHH----HHHHHHHHHHHHHHHHHHHHHHHHHHHHTT-------THHHHHHHHHHHHHHHHHHHHHHHHHHHHTT-S---HHHHHHHHTT-

pLDDT: mean 80.09, std 12.01, range [48.12, 95.25]

=== Feature glossary ===
The record interleaves many kinds of information about one protein. Here is each kind framed as the question it answers.

Q: What does the local fold look like, residue by residue?
A: A 3Di character summarizes, for each residue, the relative orientation of the Cα frame of its nearest spatial neighbor. Because it encodes fold topology rather than chemistry, 3Di alignments detect remote structural similarity that sequence alignment misses.

Q: Which residues are in helices, strands, or loops?
A: Secondary structure is the local, repeating backbone conformation. DSSP classifies it into eight states by reading the hydrogen-bond network: three helix types (H, G, I), two β types (E, B), two non-regular types (T, S), and unstructured coil (-).

Q: How big and how compact is the whole molecule?
A: Three whole-structure scalars: the radius of gyration (RMS distance of Cα from centroid, in Å), the count of Cα–Cα contacts (pairs closer than 8 Å and separated by more than four residues in sequence — i.e. tertiary, not local, contacts), and the bounding-box dimensions. Together they distinguish compact globular folds from extended fibres or disordered chains.

Q: How confident is the AlphaFold model at each residue?
A: For AlphaFold models, the B-factor field carries pLDDT — the model's own estimate of local accuracy on a 0–100 scale. Regions with pLDDT<50 should be treated as essentially unmodeled; they often correspond to intrinsically disordered segments.

Q: What family and function is it annotated with?
A: Functional annotations link the protein to curated databases. InterPro entries identify conserved domains and families by matching the sequence against member-database signatures (Pfam, PROSITE, CDD, …). Gene Ontology (GO) terms describe molecular function, biological process, and cellular component in a controlled vocabulary. CATH places the structure in a hierarchical fold classification (Class/Architecture/Topology/Homologous-superfamily). The organism is the source species.

Q: What known structures does this most resemble?
A: Nearest PDB neighbors are the top structural matches found by Foldseek when searching this structure against the entire Protein Data Bank. Each hit reports a TM-score (0 to 1; >0.5 almost always implies the same fold) and an E-value. These are *structural* homologs — they may share no detectable sequence similarity.

Q: Which residues are buried vs exposed?
A: Solvent-accessible surface area (SASA) is the area in Å² traced out by the centre of a 1.4 Å probe sphere (a water molecule) rolled over the protein's van der Waals surface (Shrake–Rupley / Lee–Richards construction). Buried residues have near-zero SASA; fully exposed residues can exceed 200 Å². The total SASA scales roughly with the number of surface residues.

Q: What are the backbone torsion angles?
A: φ (phi) and ψ (psi) are the two rotatable backbone dihedrals per residue: φ is the C(i-1)–N–Cα–C torsion, ψ is the N–Cα–C–N(i+1) torsion, both in degrees on (−180°, 180°]. α-helical residues cluster near (−60°, −45°); β-strand residues near (−120°, +130°). A Ramachandran plot is simply a scatter of (φ, ψ) for every residue.

Q: Are the domains correctly placed relative to each other?
A: Predicted aligned error is AlphaFold's pairwise confidence. Unlike pLDDT (per-residue), PAE is per-residue-pair and captures whether two parts of the structure are correctly placed relative to each other. Units are ångströms of expected positional error.

Q: What if only a Cα trace is available?
A: P-SEA three-state annotation labels each residue as helix, strand, or coil based purely on the geometry of the Cα trace. It serves as a fallback when the full backbone (and thus DSSP) is unavailable.

Q: What is the amino-acid chain?
A: This is the polypeptide sequence — one letter per residue, N-terminus first. Length ranges from a few dozen residues for small domains to over a thousand for large multi-domain proteins.

Q: What do the rendered images show?
A: The six renders are orthographic views along the three Cartesian axes in both directions. Representation (cartoon, sticks, or surface) and color scheme (sequence-rainbow or by-chain) vary across proteins so the training set covers all the common visualization conventions.

Q: What do the diagnostic plots show?
A: Plot images: a contact map (which residues are close in 3D, as an N×N binary image), a Ramachandran scatter (backbone torsion angles, revealing secondary-structure composition at a glance), and — for AlphaFold structures — a PAE heatmap (pairwise prediction confidence).

Q: How mobile is each atom in the crystal?
A: B-factor (Debye–Waller factor) reflects atomic displacement in the crystal lattice. It is an experimental observable (units Å²), not a prediction; low values mean the atom is pinned down, high values mean it moves or is heterogeneous across the crystal.

Q: Where is each backbone atom in 3D?
A: The mmCIF table is the protein's shape written out atom by atom. For each backbone N, Cα, C, and carbonyl O, it records an (x, y, z) coordinate triple in Å plus the residue type, chain letter, and residue number.